Protein 1HYQ (pdb70)

Structure (mmCIF, N/CA/C/O backbone):
data_1HYQ
#
_entry.id   1HYQ
#
_cell.length_a   90.312
_cell.length_b   90.312
_cell.length_c   83.333
_cell.angle_alpha   90.00
_cell.angle_beta   90.00
_cell.angle_gamma   90.00
#
_symmetry.space_group_name_H-M   'P 43 21 2'
#
loop_
_entity.id
_entity.type
_entity.pdbx_description
1 polymer 'CELL DIVISION INHIBITOR (MIND-1)'
2 water water
#
loop_
_atom_site.group_PDB
_atom_site.id
_atom_site.type_symbol
_atom_site.label_atom_id
_atom_site.label_alt_id
_atom_site.label_comp_id
_atom_site.label_asym_id
_atom_site.label_entity_id
_atom_site.label_seq_id
_atom_site.pdbx_PDB_ins_code
_atom_site.Cartn_x
_atom_site.Cartn_y
_atom_site.Cartn_z
_atom_site.occupancy
_atom_site.B_iso_or_equiv
_atom_site.auth_seq_id
_atom_site.auth_comp_id
_atom_site.auth_asym_id
_atom_site.auth_atom_id
_atom_site.pdbx_PDB_model_num
ATOM 1 N N . VAL A 1 2 ? 13.470 -18.167 12.483 1.00 57.26 2 VAL A N 1
ATOM 2 C CA . VAL A 1 2 ? 13.779 -18.098 13.943 1.00 57.46 2 VAL A CA 1
ATOM 3 C C . VAL A 1 2 ? 12.785 -18.944 14.729 1.00 54.64 2 VAL A C 1
ATOM 4 O O . VAL A 1 2 ? 13.093 -19.444 15.805 1.00 59.98 2 VAL A O 1
ATOM 8 N N . ARG A 1 3 ? 11.581 -19.086 14.195 1.00 49.04 3 ARG A N 1
ATOM 9 C CA . ARG A 1 3 ? 10.573 -19.898 14.847 1.00 47.70 3 ARG A CA 1
ATOM 10 C C . ARG A 1 3 ? 10.230 -21.066 13.921 1.00 46.31 3 ARG A C 1
ATOM 11 O O . ARG A 1 3 ? 9.696 -20.869 12.831 1.00 49.94 3 ARG A O 1
ATOM 19 N N . THR A 1 4 ? 10.557 -22.278 14.350 1.00 44.57 4 THR A N 1
ATOM 20 C CA . THR A 1 4 ? 10.300 -23.467 13.548 1.00 44.92 4 THR A CA 1
ATOM 21 C C . THR A 1 4 ? 9.199 -24.319 14.161 1.00 44.36 4 THR A C 1
ATOM 22 O O . THR A 1 4 ? 9.322 -24.800 15.284 1.00 45.74 4 THR A O 1
ATOM 26 N N . ILE A 1 5 ? 8.121 -24.489 13.406 1.00 42.30 5 ILE A N 1
ATOM 27 C CA . ILE A 1 5 ? 6.966 -25.259 13.847 1.00 37.77 5 ILE A CA 1
ATOM 28 C C . ILE A 1 5 ? 6.645 -26.390 12.887 1.00 36.08 5 ILE A C 1
ATOM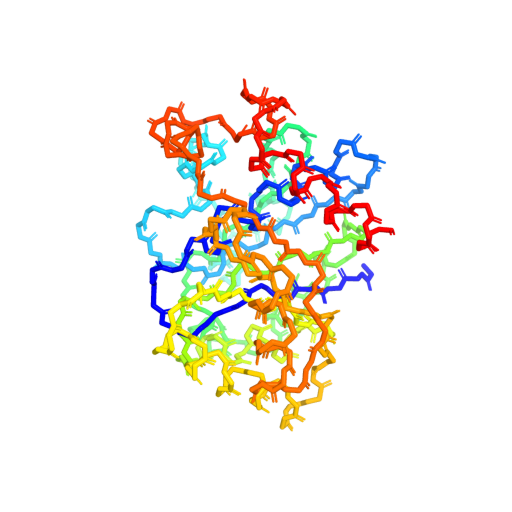 29 O O . ILE A 1 5 ? 6.583 -26.193 11.670 1.00 37.65 5 ILE A O 1
ATOM 34 N N . THR A 1 6 ? 6.433 -27.575 13.437 1.00 31.46 6 THR A N 1
ATOM 35 C CA . THR A 1 6 ? 6.072 -28.718 12.624 1.00 31.26 6 THR A CA 1
ATOM 36 C C . THR A 1 6 ? 4.583 -28.957 12.822 1.00 33.30 6 THR A C 1
ATOM 37 O O . THR A 1 6 ? 4.077 -28.906 13.947 1.00 33.56 6 THR A O 1
ATOM 41 N N . VAL A 1 7 ? 3.876 -29.185 11.724 1.00 33.13 7 VAL A N 1
ATOM 42 C CA . VAL A 1 7 ? 2.456 -29.474 11.800 1.00 34.36 7 VAL A CA 1
ATOM 43 C C . VAL A 1 7 ? 2.392 -30.976 11.559 1.00 34.34 7 VAL A C 1
ATOM 44 O O . VAL A 1 7 ? 2.872 -31.470 10.553 1.00 37.98 7 VAL A O 1
ATOM 48 N N . ALA A 1 8 ? 1.823 -31.709 12.501 1.00 37.34 8 ALA A N 1
ATOM 49 C CA . ALA A 1 8 ? 1.750 -33.153 12.367 1.00 38.14 8 ALA A CA 1
ATOM 50 C C . ALA A 1 8 ? 0.418 -33.669 12.884 1.00 40.29 8 ALA A C 1
ATOM 51 O O . ALA A 1 8 ? -0.324 -32.934 13.530 1.00 41.41 8 ALA A O 1
ATOM 53 N N . SER A 1 9 ? 0.126 -34.934 12.594 1.00 43.01 9 SER A N 1
ATOM 54 C CA . SER A 1 9 ? -1.113 -35.564 13.033 1.00 49.45 9 SER A CA 1
ATOM 55 C C . SER A 1 9 ? -0.896 -37.063 13.166 1.00 51.72 9 SER A C 1
ATOM 56 O O . SER A 1 9 ? 0.160 -37.574 12.801 1.00 49.57 9 SER A O 1
ATOM 59 N N . GLY A 1 10 ? -1.905 -37.758 13.686 1.00 55.35 10 GLY A N 1
ATOM 60 C CA . GLY A 1 10 ? -1.818 -39.198 13.856 1.00 58.14 10 GLY A CA 1
ATOM 61 C C . GLY A 1 10 ? -2.109 -39.971 12.581 1.00 63.18 10 GLY A C 1
ATOM 62 O O . GLY A 1 10 ? -1.186 -40.408 11.901 1.00 66.52 10 GLY A O 1
ATOM 63 N N . LYS A 1 11 ? -3.386 -40.149 12.250 1.00 67.33 11 LYS A N 1
ATOM 64 C CA . LYS A 1 11 ? -3.756 -40.887 11.046 1.00 67.39 11 LYS A CA 1
ATOM 65 C C . LYS A 1 11 ? -3.312 -40.144 9.801 1.00 66.60 11 LYS A C 1
ATOM 66 O O . LYS A 1 11 ? -2.488 -39.235 9.879 1.00 65.70 11 LYS A O 1
ATOM 72 N N . GLY A 1 12 ? -3.879 -40.515 8.657 1.00 66.43 12 GLY A N 1
ATOM 73 C CA . GLY A 1 12 ? -3.489 -39.879 7.415 1.00 66.09 12 GLY A CA 1
ATOM 74 C C . GLY A 1 12 ? -4.462 -38.926 6.746 1.00 66.68 12 GLY A C 1
ATOM 75 O O . GLY A 1 12 ? -4.059 -38.198 5.833 1.00 70.04 12 GLY A O 1
ATOM 76 N N . GLY A 1 13 ? -5.721 -38.898 7.180 1.00 61.05 13 GLY A N 1
ATOM 77 C CA . GLY A 1 13 ? -6.667 -38.003 6.528 1.00 55.19 13 GLY A CA 1
ATOM 78 C C . GLY A 1 13 ? -7.378 -36.967 7.380 1.00 52.27 13 GLY A C 1
ATOM 79 O O . GLY A 1 13 ? -8.599 -36.833 7.300 1.00 49.76 13 GLY A O 1
ATOM 80 N N . THR A 1 14 ? -6.624 -36.217 8.176 1.00 47.39 14 THR A N 1
ATOM 81 C CA . THR A 1 14 ? -7.212 -35.203 9.040 1.00 47.13 14 THR A CA 1
ATOM 82 C C . THR A 1 14 ? -7.395 -33.849 8.355 1.00 44.96 14 THR A C 1
ATOM 83 O O . THR A 1 14 ? -8.213 -33.039 8.786 1.00 43.15 14 THR A O 1
ATOM 87 N N . GLY A 1 15 ? -6.627 -33.608 7.296 1.00 41.84 15 GLY A N 1
ATOM 88 C CA . GLY A 1 15 ? -6.713 -32.345 6.590 1.00 38.33 15 GLY A CA 1
ATOM 89 C C . GLY A 1 15 ? -5.632 -31.367 7.028 1.00 40.16 15 GLY A C 1
ATOM 90 O O . GLY A 1 15 ? -5.706 -30.167 6.737 1.00 39.92 15 GLY A O 1
ATOM 91 N N . LYS A 1 16 ? -4.612 -31.878 7.713 1.00 38.97 16 LYS A N 1
ATOM 92 C CA . LYS A 1 16 ? -3.526 -31.035 8.202 1.00 39.65 16 LYS A CA 1
ATOM 93 C C . LYS A 1 16 ? -2.835 -30.176 7.147 1.00 35.85 16 LYS A C 1
ATOM 94 O O . LYS A 1 16 ? -2.518 -29.018 7.414 1.00 34.83 16 LYS A O 1
ATOM 100 N N . THR A 1 17 ? -2.599 -30.722 5.959 1.00 33.18 17 THR A N 1
ATOM 101 C CA . THR A 1 17 ? -1.927 -29.948 4.920 1.00 37.21 17 THR A CA 1
ATOM 102 C C . THR A 1 17 ? -2.733 -28.701 4.570 1.00 39.88 17 THR A C 1
ATOM 103 O O . THR A 1 17 ? -2.170 -27.653 4.229 1.00 36.37 17 THR A O 1
ATOM 107 N N . THR A 1 18 ? -4.052 -28.814 4.672 1.00 40.79 18 THR A N 1
ATOM 108 C CA . THR A 1 18 ? -4.926 -27.684 4.409 1.00 42.17 18 THR A CA 1
ATOM 109 C C . THR A 1 18 ? -4.634 -26.631 5.476 1.00 38.43 18 THR A C 1
ATOM 110 O O . THR A 1 18 ? -4.503 -25.450 5.177 1.00 38.51 18 THR A O 1
ATOM 114 N N . ILE A 1 19 ? -4.529 -27.063 6.726 1.00 36.92 19 ILE A N 1
ATOM 115 C CA . ILE A 1 19 ? -4.250 -26.125 7.804 1.00 36.52 19 ILE A CA 1
ATOM 116 C C . ILE A 1 19 ? -2.863 -25.502 7.657 1.00 35.35 19 ILE A C 1
ATOM 117 O O . ILE A 1 19 ? -2.698 -24.296 7.836 1.00 37.56 19 ILE A O 1
ATOM 122 N N . THR A 1 20 ? -1.866 -26.308 7.319 1.00 31.64 20 THR A N 1
ATOM 123 C CA . THR A 1 20 ? -0.518 -25.771 7.162 1.00 33.99 20 THR A CA 1
ATOM 124 C C . THR A 1 20 ? -0.454 -24.689 6.077 1.00 33.57 20 THR A C 1
ATOM 125 O O . THR A 1 20 ? 0.072 -23.594 6.299 1.00 33.83 20 THR A O 1
ATOM 129 N N . ALA A 1 21 ? -1.003 -25.002 4.910 1.00 30.36 21 ALA A N 1
ATOM 130 C CA . ALA A 1 21 ? -0.977 -24.081 3.782 1.00 33.04 21 ALA A CA 1
ATOM 131 C C . ALA A 1 21 ? -1.667 -22.757 4.063 1.00 35.45 21 ALA A C 1
ATOM 132 O O . ALA A 1 21 ? -1.101 -21.685 3.823 1.00 34.28 21 ALA A O 1
ATOM 134 N N . ASN A 1 22 ? -2.890 -22.824 4.570 1.00 34.55 22 ASN A N 1
ATOM 135 C CA . ASN A 1 22 ? -3.626 -21.609 4.862 1.00 33.54 22 ASN A CA 1
ATOM 136 C C . ASN A 1 22 ? -3.044 -20.860 6.057 1.00 35.08 22 ASN A C 1
ATOM 137 O O . ASN A 1 22 ? -3.070 -19.627 6.094 1.00 34.58 22 ASN A O 1
ATOM 142 N N . LEU A 1 23 ? -2.507 -21.598 7.028 1.00 34.24 23 LEU A N 1
ATOM 143 C CA . LEU A 1 23 ? -1.899 -20.959 8.192 1.00 35.10 23 LEU A CA 1
ATOM 144 C C . LEU A 1 23 ? -0.759 -20.082 7.675 1.00 34.89 23 LEU A C 1
ATOM 145 O O . LEU A 1 23 ? -0.631 -18.921 8.058 1.00 33.60 23 LEU A O 1
ATOM 150 N N . GLY A 1 24 ? 0.054 -20.649 6.786 1.00 33.41 24 GLY A N 1
ATOM 151 C CA . GLY A 1 24 ? 1.159 -19.909 6.216 1.00 33.68 24 GLY A CA 1
ATOM 152 C C . GLY A 1 24 ? 0.682 -18.700 5.434 1.00 38.84 24 GLY A C 1
ATOM 153 O O . GLY A 1 24 ? 1.271 -17.625 5.531 1.00 40.75 24 GLY A O 1
ATOM 154 N N . VAL A 1 25 ? -0.383 -18.859 4.653 1.00 39.26 25 VAL A N 1
ATOM 155 C CA . VAL A 1 25 ? -0.897 -17.734 3.886 1.00 38.77 25 VAL A CA 1
ATOM 156 C C . VAL A 1 25 ? -1.500 -16.686 4.821 1.00 38.61 25 VAL A C 1
ATOM 157 O O . VAL A 1 25 ? -1.341 -15.488 4.602 1.00 43.58 25 VAL A O 1
ATOM 161 N N . ALA A 1 26 ? -2.187 -17.124 5.865 1.00 35.62 26 ALA A N 1
ATOM 162 C CA . ALA A 1 26 ? -2.761 -16.173 6.804 1.00 38.40 26 ALA A CA 1
ATOM 163 C C . ALA A 1 26 ? -1.612 -15.445 7.522 1.00 42.75 26 ALA A C 1
ATOM 164 O O . ALA A 1 26 ? -1.667 -14.232 7.733 1.00 46.79 26 ALA A O 1
ATOM 166 N N . LEU A 1 27 ? -0.568 -16.186 7.883 1.00 41.49 27 LEU A N 1
ATOM 167 C CA . LEU A 1 27 ? 0.592 -15.602 8.554 1.00 41.77 27 LEU A CA 1
ATOM 168 C C . LEU A 1 27 ? 1.285 -14.569 7.659 1.00 42.95 27 LEU A C 1
ATOM 169 O O . LEU A 1 27 ? 1.672 -13.496 8.116 1.00 44.84 27 LEU A O 1
ATOM 174 N N . ALA A 1 28 ? 1.449 -14.893 6.382 1.00 41.58 28 ALA A N 1
ATOM 175 C CA . ALA A 1 28 ? 2.080 -13.958 5.462 1.00 44.52 28 ALA A CA 1
ATOM 176 C C . ALA A 1 28 ? 1.201 -12.710 5.302 1.00 47.91 28 ALA A C 1
ATOM 177 O O . ALA A 1 28 ? 1.713 -11.596 5.201 1.00 47.76 28 ALA A O 1
ATOM 179 N N . GLN A 1 29 ? -0.119 -12.901 5.278 1.00 47.58 29 GLN A N 1
ATOM 180 C CA . GLN A 1 29 ? -1.054 -11.785 5.148 1.00 51.08 29 GLN A CA 1
ATOM 181 C C . GLN A 1 29 ? -0.929 -10.830 6.339 1.00 53.15 29 GLN A C 1
ATOM 182 O O . GLN A 1 29 ? -1.266 -9.652 6.236 1.00 53.68 29 GLN A O 1
ATOM 188 N N . LEU A 1 30 ? -0.466 -11.350 7.472 1.00 52.38 30 LEU A N 1
ATOM 189 C CA . LEU A 1 30 ? -0.296 -10.541 8.670 1.00 52.55 30 LEU A CA 1
ATOM 190 C C . LEU A 1 30 ? 1.066 -9.868 8.645 1.00 53.99 30 LEU A C 1
ATOM 191 O O . LEU A 1 30 ? 1.477 -9.250 9.625 1.00 57.84 30 LEU A O 1
ATOM 196 N N . GLY A 1 31 ? 1.778 -10.008 7.534 1.00 52.72 31 GLY A N 1
ATOM 197 C CA . GLY A 1 31 ? 3.079 -9.374 7.415 1.00 52.28 31 GLY A CA 1
ATOM 198 C C . GLY A 1 31 ? 4.279 -10.205 7.821 1.00 54.56 31 GLY A C 1
ATOM 199 O O . GLY A 1 31 ? 5.419 -9.745 7.729 1.00 56.23 31 GLY A O 1
ATOM 200 N N . HIS A 1 32 ? 4.043 -11.430 8.272 1.00 52.64 32 HIS A N 1
ATOM 201 C CA . HIS A 1 32 ? 5.147 -12.285 8.671 1.00 46.59 32 HIS A CA 1
ATOM 202 C C . HIS A 1 32 ? 5.824 -12.934 7.479 1.00 46.32 32 HIS A C 1
ATOM 203 O O . HIS A 1 32 ? 5.163 -13.338 6.519 1.00 42.95 32 HIS A O 1
ATOM 210 N N . ASP A 1 33 ? 7.151 -13.009 7.542 1.00 45.73 33 ASP A N 1
ATOM 211 C CA . ASP A 1 33 ? 7.931 -13.658 6.503 1.00 43.96 33 ASP A CA 1
ATOM 212 C C . ASP A 1 33 ? 7.745 -15.138 6.845 1.00 43.30 33 ASP A C 1
ATOM 213 O O . ASP A 1 33 ? 8.236 -15.612 7.872 1.00 44.77 33 ASP A O 1
ATOM 218 N N . VAL A 1 34 ? 7.031 -15.860 5.992 1.00 38.07 34 VAL A N 1
ATOM 219 C CA . VAL A 1 34 ? 6.738 -17.259 6.254 1.00 37.63 34 VAL A CA 1
ATOM 220 C C . VAL A 1 34 ? 7.228 -18.234 5.195 1.00 38.23 34 VAL A C 1
ATOM 221 O O . VAL A 1 34 ? 7.162 -17.956 3.998 1.00 34.13 34 VAL A O 1
ATOM 225 N N . THR A 1 35 ? 7.703 -19.390 5.648 1.00 37.56 35 THR A N 1
ATOM 226 C CA . THR A 1 35 ? 8.179 -20.423 4.739 1.00 40.65 35 THR A CA 1
ATOM 227 C C . THR A 1 35 ? 7.681 -21.805 5.149 1.00 41.35 35 THR A C 1
ATOM 228 O O . THR A 1 35 ? 7.743 -22.186 6.320 1.00 38.91 35 THR A O 1
ATOM 232 N N . ILE A 1 36 ? 7.186 -22.555 4.173 1.00 40.19 36 ILE A N 1
ATOM 233 C CA . ILE A 1 36 ? 6.704 -23.896 4.445 1.00 38.99 36 ILE A CA 1
ATOM 234 C C . ILE A 1 36 ? 7.553 -24.886 3.702 1.00 38.56 36 ILE A C 1
ATOM 235 O O . ILE A 1 36 ? 7.757 -24.744 2.502 1.00 41.49 36 ILE A O 1
ATOM 240 N N . VAL A 1 37 ? 8.060 -25.887 4.404 1.00 39.30 37 VAL A N 1
ATOM 241 C CA . VAL A 1 37 ? 8.844 -26.907 3.729 1.00 44.04 37 VAL A CA 1
ATOM 242 C C . VAL A 1 37 ? 7.947 -28.139 3.647 1.00 45.04 37 VAL A C 1
ATOM 243 O O . VAL A 1 37 ? 7.592 -28.725 4.669 1.00 45.28 37 VAL A O 1
ATOM 247 N N . ASP A 1 38 ? 7.547 -28.495 2.425 1.00 48.79 38 ASP A N 1
ATOM 248 C CA . ASP A 1 38 ? 6.669 -29.645 2.207 1.00 52.88 38 ASP A CA 1
ATOM 249 C C . ASP A 1 38 ? 7.419 -30.960 2.314 1.00 51.43 38 ASP A C 1
ATOM 250 O O . ASP A 1 38 ? 8.008 -31.433 1.338 1.00 47.55 38 ASP A O 1
ATOM 255 N N . ALA A 1 39 ? 7.378 -31.539 3.512 1.00 50.44 39 ALA A N 1
ATOM 256 C CA . ALA A 1 39 ? 8.047 -32.798 3.799 1.00 54.16 39 ALA A CA 1
ATOM 257 C C . ALA A 1 39 ? 7.142 -34.004 3.557 1.00 56.53 39 ALA A C 1
ATOM 258 O O . ALA A 1 39 ? 7.560 -35.143 3.741 1.00 56.67 39 ALA A O 1
ATOM 260 N N . ASP A 1 40 ? 5.901 -33.759 3.153 1.00 60.35 40 ASP A N 1
ATOM 261 C CA . ASP A 1 40 ? 4.978 -34.853 2.906 1.00 61.31 40 ASP A CA 1
ATOM 262 C C . ASP A 1 40 ? 4.985 -35.246 1.430 1.00 63.04 40 ASP A C 1
ATOM 263 O O . ASP A 1 40 ? 4.297 -34.639 0.611 1.00 60.87 40 ASP A O 1
ATOM 268 N N . ILE A 1 41 ? 5.779 -36.259 1.096 1.00 67.92 41 ILE A N 1
ATOM 269 C CA . ILE A 1 41 ? 5.862 -36.739 -0.278 1.00 72.68 41 ILE A CA 1
ATOM 270 C C . ILE A 1 41 ? 4.647 -37.623 -0.525 1.00 76.58 41 ILE A C 1
ATOM 271 O O . ILE A 1 41 ? 4.723 -38.853 -0.478 1.00 77.77 41 ILE A O 1
ATOM 276 N N . THR A 1 42 ? 3.520 -36.967 -0.771 1.00 79.97 42 THR A N 1
ATOM 277 C CA . THR A 1 42 ? 2.251 -37.637 -1.011 1.00 81.71 42 THR A CA 1
ATOM 278 C C . THR A 1 42 ? 1.481 -36.844 -2.061 1.00 81.85 42 THR A C 1
ATOM 279 O O . THR A 1 42 ? 1.894 -35.752 -2.461 1.00 79.37 42 THR A O 1
ATOM 283 N N . MET A 1 43 ? 0.364 -37.401 -2.511 1.00 83.93 43 MET A N 1
ATOM 284 C CA . MET A 1 43 ? -0.474 -36.713 -3.482 1.00 85.08 43 MET A CA 1
ATOM 285 C C . MET A 1 43 ? -1.458 -35.862 -2.682 1.00 82.66 43 MET A C 1
ATOM 286 O O . MET A 1 43 ? -1.793 -36.200 -1.542 1.00 85.37 43 MET A O 1
ATOM 291 N N . ALA A 1 44 ? -1.902 -34.752 -3.263 1.00 76.73 44 ALA A N 1
ATOM 292 C CA . ALA A 1 44 ? -2.819 -33.849 -2.576 1.00 70.35 44 ALA A CA 1
ATOM 293 C C . ALA A 1 44 ? -2.065 -33.109 -1.473 1.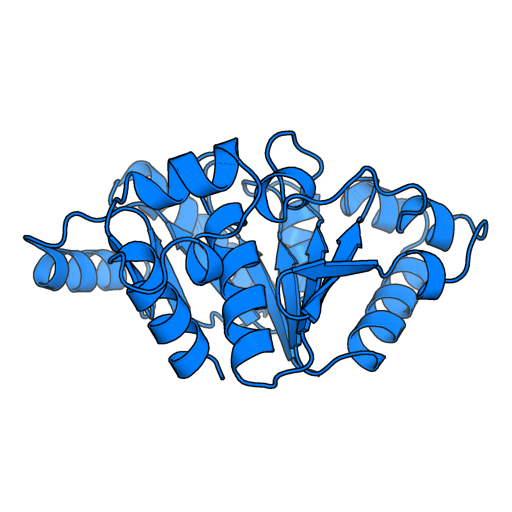00 65.82 44 ALA A C 1
ATOM 294 O O . ALA A 1 44 ? -2.511 -33.067 -0.325 1.00 65.88 44 ALA A O 1
ATOM 296 N N . ASN A 1 45 ? -0.918 -32.534 -1.821 1.00 60.54 45 ASN A N 1
ATOM 297 C CA . ASN A 1 45 ? -0.125 -31.801 -0.845 1.00 60.22 45 ASN A CA 1
ATOM 298 C C . ASN A 1 45 ? -0.149 -30.295 -1.098 1.00 54.58 45 ASN A C 1
ATOM 299 O O . ASN A 1 45 ? -1.061 -29.774 -1.744 1.00 46.81 45 ASN A O 1
ATOM 304 N N . LEU A 1 46 ? 0.860 -29.607 -0.575 1.00 53.86 46 LEU A N 1
ATOM 305 C CA . LEU A 1 46 ? 0.964 -28.162 -0.715 1.00 54.91 46 LEU A CA 1
ATOM 306 C C . LEU A 1 46 ? 0.844 -27.647 -2.133 1.00 54.16 46 LEU A C 1
ATOM 307 O O . LEU A 1 46 ? 0.165 -26.653 -2.375 1.00 55.03 46 LEU A O 1
ATOM 312 N N . GLU A 1 47 ? 1.524 -28.304 -3.064 1.00 51.47 47 GLU A N 1
ATOM 313 C CA . GLU A 1 47 ? 1.487 -27.873 -4.449 1.00 51.85 47 GLU A CA 1
ATOM 314 C C . GLU A 1 47 ? 0.068 -27.730 -4.960 1.00 48.15 47 GLU A C 1
ATOM 315 O O . GLU A 1 47 ? -0.269 -26.742 -5.613 1.00 47.38 47 GLU A O 1
ATOM 321 N N . LEU A 1 48 ? -0.768 -28.711 -4.649 1.00 45.35 48 LEU A N 1
ATOM 322 C CA . LEU A 1 48 ? -2.155 -28.688 -5.086 1.00 46.46 48 LEU A CA 1
ATOM 323 C C . LEU A 1 48 ? -2.964 -27.565 -4.443 1.00 47.09 48 LEU A C 1
ATOM 324 O O . LEU A 1 48 ? -3.619 -26.791 -5.136 1.00 50.83 48 LEU A O 1
ATOM 329 N N . ILE A 1 49 ? -2.919 -27.496 -3.116 1.00 43.14 49 ILE A N 1
ATOM 330 C CA . ILE A 1 49 ? -3.656 -26.502 -2.345 1.00 44.01 49 ILE A CA 1
ATOM 331 C C . ILE A 1 49 ? -3.177 -25.067 -2.548 1.00 44.46 49 ILE A C 1
ATOM 332 O O . ILE A 1 49 ? -3.957 -24.123 -2.456 1.00 45.00 49 ILE A O 1
ATOM 337 N N . LEU A 1 50 ? -1.891 -24.902 -2.812 1.00 43.95 50 LEU A N 1
ATOM 338 C CA . LEU A 1 50 ? -1.337 -23.580 -3.020 1.00 44.21 50 LEU A CA 1
ATOM 339 C C . LEU A 1 50 ? -1.490 -23.213 -4.484 1.00 48.24 50 LEU A C 1
ATOM 340 O O . LEU A 1 50 ? -1.105 -22.124 -4.909 1.00 52.51 50 LEU A O 1
ATOM 345 N N . GLY A 1 51 ? -2.068 -24.134 -5.249 1.00 48.48 51 GLY A N 1
ATOM 346 C CA . GLY A 1 51 ? -2.280 -23.911 -6.667 1.00 49.15 51 GLY A CA 1
ATOM 347 C C . GLY A 1 51 ? -0.995 -23.604 -7.407 1.00 55.10 51 GLY A C 1
ATOM 348 O O . GLY A 1 51 ? -0.990 -22.826 -8.360 1.00 59.27 51 GLY A O 1
ATOM 349 N N . MET A 1 52 ? 0.101 -24.216 -6.977 1.00 56.68 52 MET A N 1
ATOM 350 C CA . MET A 1 52 ? 1.381 -23.974 -7.621 1.00 59.61 52 MET A CA 1
ATOM 351 C C . MET A 1 52 ? 1.721 -24.981 -8.712 1.00 62.01 52 MET A C 1
ATOM 352 O O . MET A 1 52 ? 1.307 -26.143 -8.677 1.00 57.69 52 MET A O 1
ATOM 357 N N . GLU A 1 53 ? 2.483 -24.509 -9.688 1.00 66.97 53 GLU A N 1
ATOM 358 C CA . GLU A 1 53 ? 2.901 -25.332 -10.808 1.00 72.27 53 GLU A CA 1
ATOM 359 C C . GLU A 1 53 ? 4.093 -26.176 -10.379 1.00 71.73 53 GLU A C 1
ATOM 360 O O . GLU A 1 53 ? 4.825 -25.796 -9.466 1.00 72.86 53 GLU A O 1
ATOM 366 N N . GLY A 1 54 ? 4.274 -27.322 -11.030 1.00 70.63 54 GLY A N 1
ATOM 367 C CA . GLY A 1 54 ? 5.375 -28.215 -10.704 1.00 68.14 54 GLY A CA 1
ATOM 368 C C . GLY A 1 54 ? 6.651 -27.531 -10.243 1.00 67.33 54 GLY A C 1
ATOM 369 O O . GLY A 1 54 ? 7.076 -26.522 -10.805 1.00 66.67 54 GLY A O 1
ATOM 370 N N . LEU A 1 55 ? 7.267 -28.087 -9.207 1.00 66.98 55 LEU A N 1
ATOM 371 C CA . LEU A 1 55 ? 8.498 -27.532 -8.662 1.00 65.90 55 LEU A CA 1
ATOM 372 C C . LEU A 1 55 ? 9.695 -28.401 -9.074 1.00 65.96 55 LEU A C 1
ATOM 373 O O . LEU A 1 55 ? 9.867 -29.524 -8.590 1.00 64.50 55 LEU A O 1
ATOM 378 N N . PRO A 1 56 ? 10.530 -27.885 -9.988 1.00 66.60 56 PRO A N 1
ATOM 379 C CA . PRO A 1 56 ? 11.732 -28.531 -10.536 1.00 66.92 56 PRO A CA 1
ATOM 380 C C . PRO A 1 56 ? 12.815 -28.896 -9.520 1.00 65.93 56 PRO A C 1
ATOM 381 O O . PRO A 1 56 ? 13.193 -30.062 -9.394 1.00 68.22 56 PRO A O 1
ATOM 385 N N . VAL A 1 57 ? 13.316 -27.893 -8.805 1.00 62.34 57 VAL A N 1
ATOM 386 C CA . VAL A 1 57 ? 14.371 -28.110 -7.822 1.00 56.78 57 VAL A CA 1
ATOM 387 C C . VAL A 1 57 ? 13.853 -28.325 -6.405 1.00 53.87 57 VAL A C 1
ATOM 388 O O . VAL A 1 57 ? 13.123 -27.501 -5.859 1.00 53.74 57 VAL A O 1
ATOM 392 N N . THR A 1 58 ? 14.242 -29.446 -5.815 1.00 51.58 58 THR A N 1
ATOM 393 C CA . THR A 1 58 ? 13.840 -29.772 -4.460 1.00 51.76 58 THR A CA 1
ATOM 394 C C . THR A 1 58 ? 15.094 -29.863 -3.591 1.00 50.94 58 THR A C 1
ATOM 395 O O . THR A 1 58 ? 16.208 -29.661 -4.072 1.00 47.46 58 THR A O 1
ATOM 399 N N . LEU A 1 59 ? 14.911 -30.155 -2.310 1.00 49.34 59 LEU A N 1
ATOM 400 C CA . LEU A 1 59 ? 16.041 -30.276 -1.407 1.00 49.91 59 LEU A CA 1
ATOM 401 C C . LEU A 1 59 ? 16.947 -31.419 -1.834 1.00 51.76 59 LEU A C 1
ATOM 402 O O . LEU A 1 59 ? 18.158 -31.374 -1.621 1.00 49.95 59 LEU A O 1
ATOM 407 N N . GLN A 1 60 ? 16.352 -32.445 -2.431 1.00 54.04 60 GLN A N 1
ATOM 408 C CA . GLN A 1 60 ? 17.113 -33.594 -2.899 1.00 56.04 60 GLN A CA 1
ATOM 409 C C . GLN A 1 60 ? 18.199 -33.103 -3.852 1.00 55.18 60 GLN A C 1
ATOM 410 O O . GLN A 1 60 ? 19.319 -33.610 -3.855 1.00 55.72 60 GLN A O 1
ATOM 416 N N . ASN A 1 61 ? 17.854 -32.109 -4.661 1.00 51.61 61 ASN A N 1
ATOM 417 C CA . ASN A 1 61 ? 18.797 -31.536 -5.611 1.00 55.08 61 ASN A CA 1
ATOM 418 C C . ASN A 1 61 ? 19.864 -30.752 -4.848 1.00 55.83 61 ASN A C 1
ATOM 419 O O . ASN A 1 61 ? 21.059 -30.876 -5.130 1.00 54.70 61 ASN A O 1
ATOM 424 N N . VAL A 1 62 ? 19.423 -29.952 -3.878 1.00 53.87 62 VAL A N 1
ATOM 425 C CA . VAL A 1 62 ? 20.324 -29.146 -3.065 1.00 54.94 62 VAL A CA 1
ATOM 426 C C . VAL A 1 62 ? 21.268 -29.996 -2.212 1.00 57.75 62 VAL A C 1
ATOM 427 O O . VAL A 1 62 ? 22.420 -29.629 -2.004 1.00 59.30 62 VAL A O 1
ATOM 431 N N . LEU A 1 63 ? 20.779 -31.131 -1.724 1.00 58.05 63 LEU A N 1
ATOM 432 C CA . LEU A 1 63 ? 21.589 -32.013 -0.899 1.00 59.58 63 LEU A CA 1
ATOM 433 C C . LEU A 1 63 ? 22.607 -32.749 -1.757 1.00 63.64 63 LEU A C 1
ATOM 434 O O . LEU A 1 63 ? 23.702 -33.079 -1.298 1.00 66.65 63 LEU A O 1
ATOM 439 N N . ALA A 1 64 ? 22.235 -33.011 -3.004 1.00 63.80 64 ALA A N 1
ATOM 440 C CA . ALA A 1 64 ? 23.113 -33.706 -3.935 1.00 64.86 64 ALA A CA 1
ATOM 441 C C . ALA A 1 64 ? 24.154 -32.745 -4.505 1.00 67.78 64 ALA A C 1
ATOM 442 O O . ALA A 1 64 ? 25.068 -33.159 -5.214 1.00 68.48 64 ALA A O 1
ATOM 444 N N . GLY A 1 65 ? 24.008 -31.460 -4.193 1.00 68.98 65 GLY A N 1
ATOM 445 C CA . GLY A 1 65 ? 24.950 -30.467 -4.681 1.00 68.57 65 GLY A CA 1
ATOM 446 C C . GLY A 1 65 ? 24.677 -30.002 -6.100 1.00 68.80 65 GLY A C 1
ATOM 447 O O . GLY A 1 65 ? 25.524 -29.361 -6.725 1.00 69.91 65 GLY A O 1
ATOM 448 N N . GLU A 1 66 ? 23.488 -30.315 -6.606 1.00 69.02 66 GLU A N 1
ATOM 449 C CA . GLU A 1 66 ? 23.097 -29.934 -7.960 1.00 67.18 66 GLU A CA 1
ATOM 450 C C . GLU A 1 66 ? 22.470 -28.540 -8.015 1.00 66.76 66 GLU A C 1
ATOM 451 O O . GLU A 1 66 ? 22.180 -28.031 -9.098 1.00 65.44 66 GLU A O 1
ATOM 457 N N . ALA A 1 67 ? 22.264 -27.919 -6.856 1.00 66.38 67 ALA A N 1
ATOM 458 C CA . ALA A 1 67 ? 21.660 -26.593 -6.828 1.00 66.65 67 ALA A CA 1
ATOM 459 C C . ALA A 1 67 ? 21.803 -25.857 -5.500 1.00 67.74 67 ALA A C 1
ATOM 460 O O . ALA A 1 67 ? 22.073 -26.460 -4.462 1.00 67.89 67 ALA A O 1
ATOM 462 N N . ARG A 1 68 ? 21.620 -24.541 -5.557 1.00 68.35 68 ARG A N 1
ATOM 463 C CA . ARG A 1 68 ? 21.690 -23.687 -4.379 1.00 70.06 68 ARG A CA 1
ATOM 464 C C . ARG A 1 68 ? 20.307 -23.679 -3.732 1.00 69.95 68 ARG A C 1
ATOM 465 O O . ARG A 1 68 ? 19.288 -23.677 -4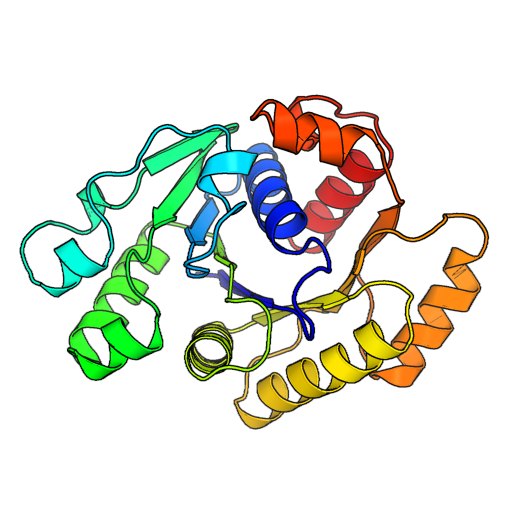.426 1.00 69.37 68 ARG A O 1
ATOM 473 N N . ILE A 1 69 ? 20.272 -23.667 -2.406 1.00 67.48 69 ILE A N 1
ATOM 474 C CA . ILE A 1 69 ? 19.007 -23.673 -1.696 1.00 65.41 69 ILE A CA 1
ATOM 475 C C . ILE A 1 69 ? 18.065 -22.578 -2.199 1.00 64.44 69 ILE A C 1
ATOM 476 O O . ILE A 1 69 ? 16.846 -22.769 -2.251 1.00 60.81 69 ILE A O 1
ATOM 481 N N . ASP A 1 70 ? 18.635 -21.440 -2.583 1.00 65.57 70 ASP A N 1
ATOM 482 C CA . ASP A 1 70 ? 17.850 -20.312 -3.088 1.00 67.71 70 ASP A CA 1
ATOM 483 C C . ASP A 1 70 ? 16.951 -20.759 -4.250 1.00 65.30 70 ASP A C 1
ATOM 484 O O . ASP A 1 70 ? 15.851 -20.233 -4.446 1.00 60.53 70 ASP A O 1
ATOM 489 N N . GLU A 1 71 ? 17.431 -21.738 -5.011 1.00 64.97 71 GLU A N 1
ATOM 490 C CA . GLU A 1 71 ? 16.695 -22.266 -6.155 1.00 66.32 71 GLU A CA 1
ATOM 491 C C . GLU A 1 71 ? 15.566 -23.227 -5.763 1.00 63.95 71 GLU A C 1
ATOM 492 O O . GLU A 1 71 ? 14.747 -23.605 -6.605 1.00 62.47 71 GLU A O 1
ATOM 498 N N . ALA A 1 72 ? 15.529 -23.635 -4.498 1.00 59.44 72 ALA A N 1
ATOM 499 C CA . ALA A 1 72 ? 14.491 -24.551 -4.041 1.00 54.43 72 ALA A CA 1
ATOM 500 C C . ALA A 1 72 ? 13.462 -23.813 -3.188 1.00 53.17 72 ALA A C 1
ATOM 501 O O . ALA A 1 72 ? 12.626 -24.433 -2.535 1.00 55.00 72 ALA A O 1
ATOM 503 N N . ILE A 1 73 ? 13.537 -22.485 -3.192 1.00 50.77 73 ILE A N 1
ATOM 504 C CA . ILE A 1 73 ? 12.602 -21.659 -2.443 1.00 52.64 73 ILE A CA 1
ATOM 505 C C . ILE A 1 73 ? 11.740 -20.897 -3.440 1.00 55.19 73 ILE A C 1
ATOM 506 O O . ILE A 1 73 ? 12.227 -20.025 -4.163 1.00 55.42 73 ILE A O 1
ATOM 511 N N . TYR A 1 74 ? 10.455 -21.237 -3.465 1.00 55.05 74 TYR A N 1
ATOM 512 C CA . TYR A 1 74 ? 9.494 -20.636 -4.379 1.00 49.57 74 TYR A CA 1
ATOM 513 C C . TYR A 1 74 ? 8.509 -19.738 -3.655 1.00 49.90 74 TYR A C 1
ATOM 514 O O . TYR A 1 74 ? 8.256 -19.916 -2.466 1.00 56.57 74 TYR A O 1
ATOM 523 N N . VAL A 1 75 ? 7.950 -18.771 -4.371 1.00 45.78 75 VAL A N 1
ATOM 524 C CA . VAL A 1 75 ? 6.979 -17.860 -3.778 1.00 45.92 75 VAL A CA 1
ATOM 525 C C . VAL A 1 75 ? 5.571 -18.312 -4.146 1.00 45.75 75 VAL A C 1
ATOM 526 O O . VAL A 1 75 ? 5.269 -18.547 -5.310 1.00 47.27 75 VAL A O 1
ATOM 530 N N . GLY A 1 76 ? 4.711 -18.442 -3.145 1.00 44.04 76 GLY A N 1
ATOM 531 C CA . GLY A 1 76 ? 3.360 -18.886 -3.408 1.00 43.44 76 GLY A CA 1
ATOM 532 C C . GLY A 1 76 ? 2.318 -17.823 -3.151 1.00 44.43 76 GLY A C 1
ATOM 533 O O . GLY A 1 76 ? 2.648 -16.651 -2.973 1.00 46.67 76 GLY A O 1
ATOM 534 N N . PRO A 1 77 ? 1.038 -18.214 -3.107 1.00 43.73 77 PRO A N 1
ATOM 535 C CA . PRO A 1 77 ? -0.082 -17.298 -2.869 1.00 45.13 77 PRO A CA 1
ATOM 536 C C . PRO A 1 77 ? 0.117 -16.467 -1.601 1.00 47.84 77 PRO A C 1
ATOM 537 O O . PRO A 1 77 ? 0.720 -16.927 -0.630 1.00 52.30 77 PRO A O 1
ATOM 541 N N . GLY A 1 78 ? -0.384 -15.239 -1.619 1.00 48.22 78 GLY A N 1
ATOM 542 C CA . GLY A 1 78 ? -0.267 -14.372 -0.461 1.00 50.62 78 GLY A CA 1
ATOM 543 C C . GLY A 1 78 ? 1.138 -14.030 0.004 1.00 51.92 78 GLY A C 1
ATOM 544 O O . GLY A 1 78 ? 1.299 -13.361 1.023 1.00 54.68 78 GLY A O 1
ATOM 545 N N . GLY A 1 79 ? 2.154 -14.481 -0.723 1.00 51.25 79 GLY A N 1
ATOM 546 C CA . GLY A 1 79 ? 3.517 -14.179 -0.329 1.00 52.16 79 GLY A CA 1
ATOM 547 C C . GLY A 1 79 ? 4.209 -15.288 0.439 1.00 56.62 79 GLY A C 1
ATOM 548 O O . GLY A 1 79 ? 5.368 -15.144 0.830 1.00 56.59 79 GLY A O 1
ATOM 549 N N . VAL A 1 80 ? 3.512 -16.399 0.658 1.00 56.93 80 VAL A N 1
ATOM 550 C CA . VAL A 1 80 ? 4.101 -17.519 1.385 1.00 55.44 80 VAL A CA 1
ATOM 551 C C . VAL A 1 80 ? 5.182 -18.171 0.537 1.00 50.44 80 VAL A C 1
ATOM 552 O O . VAL A 1 80 ? 5.055 -18.251 -0.681 1.00 53.63 80 VAL A O 1
ATOM 556 N N . LYS A 1 81 ? 6.245 -18.631 1.182 1.00 42.38 81 LYS A N 1
ATOM 557 C CA . LYS A 1 81 ? 7.320 -19.298 0.468 1.00 42.20 81 LYS A CA 1
ATOM 558 C C . LYS A 1 81 ? 7.203 -20.803 0.663 1.00 44.55 81 LYS A C 1
ATOM 559 O O . LYS A 1 81 ? 6.713 -21.268 1.693 1.00 48.07 81 LYS A O 1
ATOM 565 N N . VAL A 1 82 ? 7.646 -21.565 -0.331 1.00 42.47 82 VAL A N 1
ATOM 566 C CA . VAL A 1 82 ? 7.558 -23.011 -0.265 1.00 43.65 82 VAL A CA 1
ATOM 567 C C . VAL A 1 82 ? 8.856 -23.689 -0.668 1.00 47.38 82 VAL A C 1
ATOM 568 O O . VAL A 1 82 ? 9.522 -23.285 -1.623 1.00 47.45 82 VAL A O 1
ATOM 572 N N . VAL A 1 83 ? 9.208 -24.726 0.080 1.00 47.82 83 VAL A N 1
ATOM 573 C CA . VAL A 1 83 ? 10.414 -25.486 -0.181 1.00 47.66 83 VAL A CA 1
ATOM 574 C C . VAL A 1 83 ? 10.080 -26.965 -0.210 1.00 47.01 83 VAL A C 1
ATOM 575 O O . VAL A 1 83 ? 9.788 -27.568 0.818 1.00 47.47 83 VAL A O 1
ATOM 579 N N . PRO A 1 84 ? 10.109 -27.565 -1.401 1.00 47.19 84 PRO A N 1
ATOM 580 C CA . PRO A 1 84 ? 9.806 -28.991 -1.550 1.00 46.97 84 PRO A CA 1
ATOM 581 C C . PRO A 1 84 ? 10.964 -29.881 -1.118 1.00 49.23 84 PRO A C 1
ATOM 582 O O . PRO A 1 84 ? 12.108 -29.661 -1.518 1.00 51.65 84 PRO A O 1
ATOM 586 N N . ALA A 1 85 ? 10.664 -30.881 -0.290 1.00 48.74 85 ALA A N 1
ATOM 587 C CA . ALA A 1 85 ? 11.687 -31.806 0.182 1.00 49.28 85 ALA A CA 1
ATOM 588 C C . ALA A 1 85 ? 12.117 -32.726 -0.955 1.00 51.48 85 ALA A C 1
ATOM 589 O O . ALA A 1 85 ? 13.278 -33.126 -1.035 1.00 54.75 85 ALA A O 1
ATOM 591 N N . GLY A 1 86 ? 11.173 -33.057 -1.831 1.00 51.68 86 GLY A N 1
ATOM 592 C CA . GLY A 1 86 ? 11.472 -33.923 -2.958 1.00 52.62 86 GLY A CA 1
ATOM 593 C C . GLY A 1 86 ? 11.498 -35.389 -2.575 1.00 55.28 86 GLY A C 1
ATOM 594 O O . GLY A 1 86 ? 10.807 -36.210 -3.172 1.00 55.09 86 GLY A O 1
ATOM 595 N N . VAL A 1 87 ? 12.305 -35.711 -1.569 1.00 58.36 87 VAL A N 1
ATOM 596 C CA . VAL A 1 87 ? 12.445 -37.076 -1.067 1.00 55.85 87 VAL A CA 1
ATOM 597 C C . VAL A 1 87 ? 12.069 -37.046 0.409 1.00 52.01 87 VAL A C 1
ATOM 598 O O . VAL A 1 87 ? 12.141 -35.995 1.041 1.00 50.39 87 VAL A O 1
ATOM 602 N N . SER A 1 88 ? 11.663 -38.187 0.956 1.00 48.01 88 SER A N 1
ATOM 603 C CA . SER A 1 88 ? 11.287 -38.237 2.362 1.00 47.20 88 SER A CA 1
ATOM 604 C C . SER A 1 88 ? 12.442 -37.737 3.224 1.00 48.93 88 SER A C 1
ATOM 605 O O . SER A 1 88 ? 13.614 -37.873 2.858 1.00 47.23 88 SER A O 1
ATOM 608 N N . LEU A 1 89 ? 12.106 -37.158 4.371 1.00 48.04 89 LEU A N 1
ATOM 609 C CA . LEU A 1 89 ? 13.114 -36.650 5.289 1.00 44.03 89 LEU A CA 1
ATOM 610 C C . LEU A 1 89 ? 14.098 -37.742 5.687 1.00 43.13 89 LEU A C 1
ATOM 611 O O . LEU A 1 89 ? 15.304 -37.499 5.761 1.00 43.15 89 LEU A O 1
ATOM 616 N N . GLU A 1 90 ? 13.581 -38.942 5.941 1.00 41.94 90 GLU A N 1
ATOM 617 C CA . GLU A 1 90 ? 14.422 -40.071 6.327 1.00 44.82 90 GLU A CA 1
ATOM 618 C C . GLU A 1 90 ? 15.531 -40.231 5.299 1.00 46.71 90 GLU A C 1
ATOM 619 O O . GLU A 1 90 ? 16.701 -40.383 5.646 1.00 46.70 90 GLU A O 1
ATOM 625 N N . GLY A 1 91 ? 15.141 -40.188 4.029 1.00 46.67 91 GLY A N 1
ATOM 626 C CA . GLY A 1 91 ? 16.095 -40.336 2.952 1.00 46.48 91 GLY A CA 1
ATOM 627 C C . GLY A 1 91 ? 17.149 -39.256 2.953 1.00 47.25 91 GLY A C 1
ATOM 628 O O . GLY A 1 91 ? 18.341 -39.555 2.896 1.00 48.21 91 GLY A O 1
ATOM 629 N N . LEU A 1 92 ? 16.714 -38.000 3.010 1.00 47.59 92 LEU A N 1
ATOM 630 C CA . LEU A 1 92 ? 17.640 -36.877 3.018 1.00 46.34 92 LEU A CA 1
ATOM 631 C C . LEU A 1 92 ? 18.597 -37.027 4.192 1.00 50.13 92 LEU A C 1
ATOM 632 O O . LEU A 1 92 ? 19.808 -36.830 4.052 1.00 51.01 92 LEU A O 1
ATOM 637 N N . ARG A 1 93 ? 18.045 -37.406 5.341 1.00 48.70 93 ARG A N 1
ATOM 638 C CA . ARG A 1 93 ? 18.825 -37.576 6.558 1.00 51.55 93 ARG A CA 1
ATOM 639 C C . ARG A 1 93 ? 19.882 -38.682 6.467 1.00 54.63 93 ARG A C 1
ATOM 640 O O . ARG A 1 93 ? 20.999 -38.511 6.958 1.00 57.76 93 ARG A O 1
ATOM 648 N N . LYS A 1 94 ? 19.545 -39.815 5.855 1.00 53.00 94 LYS A N 1
ATOM 649 C CA . LYS A 1 94 ? 20.521 -40.897 5.726 1.00 54.71 94 LYS A CA 1
ATOM 650 C C . LYS A 1 94 ? 21.576 -40.520 4.681 1.00 55.65 94 LYS A C 1
ATOM 651 O O . LYS A 1 94 ? 22.753 -40.851 4.821 1.00 58.26 94 LYS A O 1
ATOM 657 N N . ALA A 1 95 ? 21.155 -39.820 3.635 1.00 52.99 95 ALA A N 1
ATOM 658 C CA . ALA A 1 95 ? 22.076 -39.414 2.584 1.00 53.93 95 ALA A CA 1
ATOM 659 C C . ALA A 1 95 ? 23.217 -38.551 3.127 1.00 56.32 95 ALA A C 1
ATOM 660 O O . ALA A 1 95 ? 24.358 -38.681 2.688 1.00 57.43 95 ALA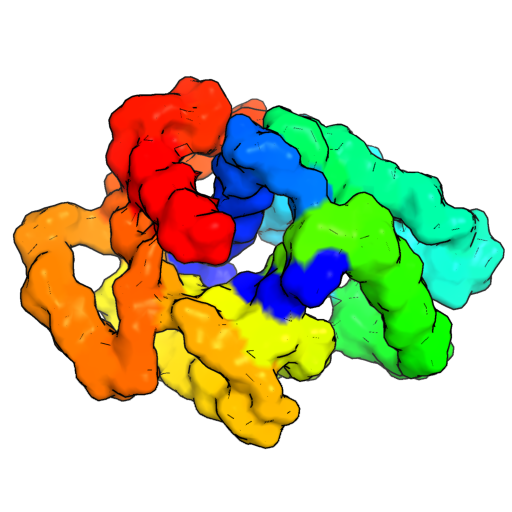 A O 1
ATOM 662 N N . ASN A 1 96 ? 22.912 -37.671 4.078 1.00 56.71 96 ASN A N 1
ATOM 663 C CA . ASN A 1 96 ? 23.932 -36.799 4.655 1.00 55.94 96 ASN A CA 1
ATOM 664 C C . ASN A 1 96 ? 23.348 -35.937 5.773 1.00 52.55 96 ASN A C 1
ATOM 665 O O . ASN A 1 96 ? 22.874 -34.825 5.533 1.00 49.23 96 ASN A O 1
ATOM 670 N N . PRO A 1 97 ? 23.407 -36.433 7.017 1.00 51.90 97 PRO A N 1
ATOM 671 C CA . PRO A 1 97 ? 22.888 -35.745 8.205 1.00 51.18 97 PRO A CA 1
ATOM 672 C C . PRO A 1 97 ? 23.402 -34.323 8.349 1.00 52.13 97 PRO A C 1
ATOM 673 O O . PRO A 1 97 ? 22.637 -33.400 8.625 1.00 52.12 97 PRO A O 1
ATOM 677 N N . GLU A 1 98 ? 24.705 -34.154 8.159 1.00 52.83 98 GLU A N 1
ATOM 678 C CA . GLU A 1 98 ? 25.315 -32.841 8.282 1.00 52.70 98 GLU A CA 1
ATOM 679 C C . GLU A 1 98 ? 24.695 -31.832 7.325 1.00 48.88 98 GLU A C 1
ATOM 680 O O . GLU A 1 98 ? 24.217 -30.783 7.753 1.00 46.58 98 GLU A O 1
ATOM 686 N N . LYS A 1 99 ? 24.693 -32.160 6.035 1.00 49.11 99 LYS A N 1
ATOM 687 C CA . LYS A 1 99 ? 24.158 -31.265 5.011 1.00 48.32 99 LYS A CA 1
ATOM 688 C C . LYS A 1 99 ? 22.708 -30.906 5.301 1.00 46.59 99 LYS A C 1
ATOM 689 O O . LYS A 1 99 ? 22.323 -29.728 5.248 1.00 46.13 99 LYS A O 1
ATOM 695 N N . LEU A 1 100 ? 21.907 -31.919 5.623 1.00 42.59 100 LEU A N 1
ATOM 69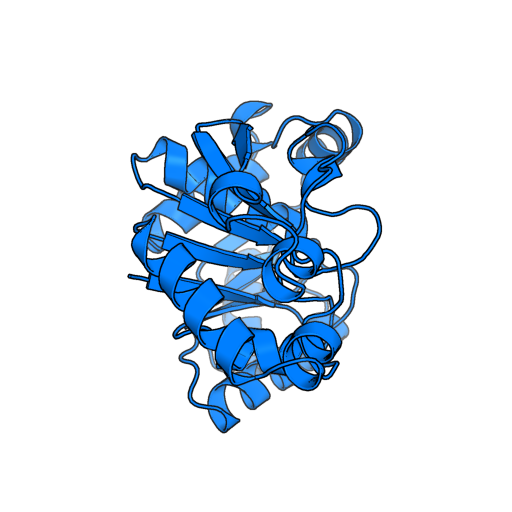6 C CA . LEU A 1 100 ? 20.503 -31.696 5.936 1.00 40.20 100 LEU A CA 1
ATOM 697 C C . LEU A 1 100 ? 20.327 -30.649 7.029 1.00 41.58 100 LEU A C 1
ATOM 698 O O . LEU A 1 100 ? 19.449 -29.787 6.931 1.00 40.86 100 LEU A O 1
ATOM 703 N N . GLU A 1 101 ? 21.159 -30.706 8.067 1.00 41.49 101 GLU A N 1
ATOM 704 C CA . GLU A 1 101 ? 21.032 -29.733 9.150 1.00 42.99 101 GLU A CA 1
ATOM 705 C C . GLU A 1 101 ? 21.381 -28.312 8.709 1.00 43.13 101 GLU A C 1
ATOM 706 O O . GLU A 1 101 ? 20.669 -27.361 9.046 1.00 39.76 101 GLU A O 1
ATOM 712 N N . ASP A 1 102 ? 22.463 -28.162 7.949 1.00 41.11 102 ASP A N 1
ATOM 713 C CA . ASP A 1 102 ? 22.864 -26.838 7.497 1.00 44.18 102 ASP A CA 1
ATOM 714 C C . ASP A 1 102 ? 21.866 -26.233 6.532 1.00 45.50 102 ASP A C 1
ATOM 715 O O . ASP A 1 102 ? 21.608 -25.034 6.584 1.00 48.32 102 ASP A O 1
ATOM 720 N N . VAL A 1 103 ? 21.303 -27.055 5.652 1.00 46.52 103 VAL A N 1
ATOM 721 C CA . VAL A 1 103 ? 20.302 -26.559 4.714 1.00 46.86 103 VAL A CA 1
ATOM 722 C C . VAL A 1 103 ? 19.081 -26.071 5.499 1.00 42.86 103 VAL A C 1
ATOM 723 O O . VAL A 1 103 ? 18.509 -25.037 5.184 1.00 44.51 103 VAL A O 1
ATOM 727 N N . LEU A 1 104 ? 18.681 -26.816 6.521 1.00 43.79 104 LEU A N 1
ATOM 728 C CA . LEU A 1 104 ? 17.550 -26.396 7.337 1.00 45.61 104 LEU A CA 1
ATOM 729 C C . LEU A 1 104 ? 17.897 -25.074 7.991 1.00 46.68 104 LEU A C 1
ATOM 730 O O . LEU A 1 104 ? 17.028 -24.233 8.212 1.00 49.58 104 LEU A O 1
ATOM 735 N N . THR A 1 105 ? 19.179 -24.904 8.304 1.00 46.08 105 THR A N 1
ATOM 736 C CA . THR A 1 105 ? 19.668 -23.687 8.931 1.00 44.65 105 THR A CA 1
ATOM 737 C C . THR A 1 105 ? 19.564 -22.527 7.957 1.00 44.00 105 THR A C 1
ATOM 738 O O . THR A 1 105 ? 19.117 -21.442 8.323 1.00 43.39 105 THR A O 1
ATOM 742 N N . GLN A 1 106 ? 19.992 -22.757 6.721 1.00 41.40 106 GLN A N 1
ATOM 743 C CA . GLN A 1 106 ? 19.926 -21.724 5.703 1.00 48.77 106 GLN A CA 1
ATOM 744 C C . GLN A 1 106 ? 18.483 -21.256 5.575 1.00 51.87 106 GLN A C 1
ATOM 745 O O . GLN A 1 106 ? 18.208 -20.061 5.477 1.00 55.55 106 GLN 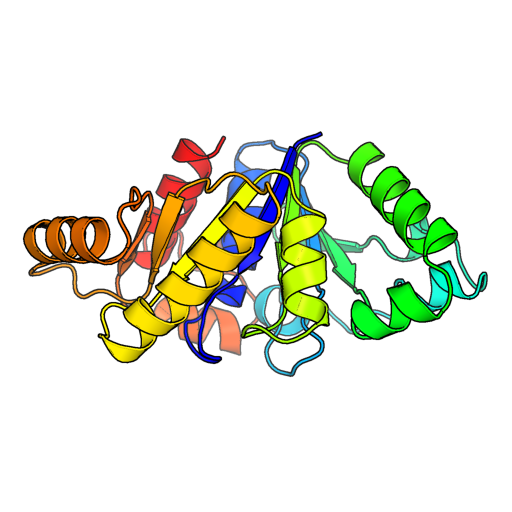A O 1
ATOM 751 N N . ILE A 1 107 ? 17.561 -22.210 5.567 1.00 49.97 107 ILE A N 1
ATOM 752 C CA . ILE A 1 107 ? 16.154 -21.878 5.448 1.00 50.39 107 ILE A CA 1
ATOM 753 C C . ILE A 1 107 ? 15.690 -21.041 6.634 1.00 49.94 107 ILE A C 1
ATOM 754 O O . ILE A 1 107 ? 15.049 -20.010 6.453 1.00 52.47 107 ILE A O 1
ATOM 759 N N . MET A 1 108 ? 16.015 -21.473 7.847 1.00 49.07 108 MET A N 1
ATOM 760 C CA . MET A 1 108 ? 15.611 -20.722 9.028 1.00 52.31 108 MET A CA 1
ATOM 761 C C . MET A 1 108 ? 16.100 -19.287 8.919 1.00 55.49 108 MET A C 1
ATOM 762 O O . MET A 1 108 ? 15.433 -18.356 9.364 1.00 56.15 108 MET A O 1
ATOM 767 N N . GLU A 1 109 ? 17.273 -19.119 8.321 1.00 59.27 109 GLU A N 1
ATOM 768 C CA . GLU A 1 109 ? 17.852 -17.800 8.138 1.00 61.62 109 GLU A CA 1
ATOM 769 C C . GLU A 1 109 ? 16.948 -16.912 7.277 1.00 62.08 109 GLU A C 1
ATOM 770 O O . GLU A 1 109 ? 16.709 -15.751 7.611 1.00 64.65 109 GLU A O 1
ATOM 776 N N . SER A 1 110 ? 16.430 -17.473 6.186 1.00 58.21 110 SER A N 1
ATOM 777 C CA . SER A 1 110 ? 15.594 -16.728 5.249 1.00 56.46 110 SER A CA 1
ATOM 778 C C . SER A 1 110 ? 14.181 -16.327 5.682 1.00 56.24 110 SER A C 1
ATOM 779 O O . SER A 1 110 ? 13.452 -15.737 4.881 1.00 56.90 110 SER A O 1
ATOM 782 N N . THR A 1 111 ? 13.784 -16.625 6.920 1.00 53.46 111 THR A N 1
ATOM 783 C CA . THR A 1 111 ? 12.435 -16.269 7.379 1.00 51.79 111 THR A CA 1
ATOM 784 C C . THR A 1 111 ? 12.282 -16.037 8.866 1.00 50.46 111 THR A C 1
ATOM 785 O O . THR A 1 111 ? 13.222 -16.207 9.641 1.00 50.75 111 THR A O 1
ATOM 789 N N . ASP A 1 112 ? 11.065 -15.650 9.244 1.00 50.24 112 ASP A N 1
ATOM 790 C CA . ASP A 1 112 ? 10.719 -15.403 10.635 1.00 51.25 112 ASP A CA 1
ATOM 791 C C . ASP A 1 112 ? 10.011 -16.649 11.148 1.00 50.47 112 ASP A C 1
ATOM 792 O O . ASP A 1 112 ? 10.186 -17.054 12.298 1.00 54.78 112 ASP A O 1
ATOM 797 N N . ILE A 1 113 ? 9.213 -17.257 10.279 1.00 44.03 113 ILE A N 1
ATOM 798 C CA . ILE A 1 113 ? 8.480 -18.453 10.648 1.00 42.00 113 ILE A CA 1
ATOM 799 C C . ILE A 1 113 ? 8.656 -19.588 9.637 1.00 42.32 113 ILE A C 1
ATOM 800 O O . ILE A 1 113 ? 8.449 -19.421 8.428 1.00 43.23 113 ILE A O 1
ATOM 805 N N . LEU A 1 114 ? 9.053 -20.743 10.146 1.00 38.99 114 LEU A N 1
ATOM 806 C CA . LEU A 1 114 ? 9.243 -21.908 9.308 1.00 40.83 114 LEU A CA 1
ATOM 807 C C . LEU A 1 114 ? 8.235 -22.973 9.707 1.00 42.39 114 LEU A C 1
ATOM 808 O O . LEU A 1 114 ? 8.201 -23.414 10.861 1.00 41.71 114 LEU A O 1
ATOM 813 N N . LEU A 1 115 ? 7.401 -23.367 8.752 1.00 39.60 115 LEU A N 1
ATOM 814 C CA . LEU A 1 115 ? 6.404 -24.386 8.997 1.00 38.58 115 LEU A CA 1
ATOM 815 C C . LEU A 1 115 ? 6.814 -25.649 8.267 1.00 40.93 115 LEU A C 1
ATOM 816 O O . LEU A 1 115 ? 7.127 -25.617 7.073 1.00 41.69 115 LEU A O 1
ATOM 821 N N . LEU A 1 116 ? 6.827 -26.757 8.997 1.00 40.95 116 LEU A N 1
ATOM 822 C CA . LEU A 1 116 ? 7.179 -28.047 8.428 1.00 42.07 116 LEU A CA 1
ATOM 823 C C . LEU A 1 116 ? 5.927 -28.894 8.292 1.00 44.83 116 LEU A C 1
ATOM 824 O O . LEU A 1 116 ? 5.336 -29.295 9.300 1.00 43.55 116 LEU A O 1
ATOM 829 N N . ASP A 1 117 ? 5.502 -29.147 7.056 1.00 44.56 117 ASP A N 1
ATOM 830 C CA . ASP A 1 117 ? 4.335 -29.992 6.854 1.00 46.71 117 ASP A CA 1
ATOM 831 C C . ASP A 1 117 ? 4.882 -31.413 6.942 1.00 47.20 117 ASP A C 1
ATOM 832 O O . ASP A 1 117 ? 5.428 -31.940 5.969 1.00 48.12 117 ASP A O 1
ATOM 837 N N . ALA A 1 118 ? 4.767 -32.023 8.115 1.00 42.99 118 ALA A N 1
ATOM 838 C CA . ALA A 1 118 ? 5.269 -33.377 8.298 1.00 46.49 118 ALA A CA 1
ATOM 839 C C . ALA A 1 118 ? 4.403 -34.411 7.584 1.00 47.16 118 ALA A C 1
ATOM 840 O O . ALA A 1 118 ? 3.248 -34.148 7.261 1.00 43.87 118 ALA A O 1
ATOM 842 N N . PRO A 1 119 ? 4.967 -35.595 7.300 1.00 49.62 119 PRO A N 1
ATOM 843 C CA . PRO A 1 119 ? 4.180 -36.633 6.629 1.00 49.19 119 PRO A CA 1
ATOM 844 C C . PRO A 1 119 ? 3.076 -37.113 7.570 1.00 48.27 119 PRO A C 1
ATOM 845 O O . PRO A 1 119 ? 3.203 -37.015 8.780 1.00 47.70 119 PRO A O 1
ATOM 849 N N . ALA A 1 120 ? 1.997 -37.624 6.994 1.00 56.24 120 ALA A N 1
ATOM 850 C CA . ALA A 1 120 ? 0.824 -38.107 7.730 1.00 61.74 120 ALA A CA 1
ATOM 851 C C . ALA A 1 120 ? 0.928 -38.596 9.178 1.00 63.16 120 ALA A C 1
ATOM 852 O O . ALA A 1 120 ? 0.497 -37.899 10.099 1.00 68.50 120 ALA A O 1
ATOM 854 N N . GLY A 1 121 ? 1.483 -39.786 9.390 1.00 60.18 121 GLY A N 1
ATOM 855 C CA . GLY A 1 121 ? 1.516 -40.333 10.741 1.00 58.58 121 GLY A CA 1
ATOM 856 C C . GLY A 1 121 ? 2.743 -40.271 11.626 1.00 58.92 121 GLY A C 1
ATOM 857 O O . GLY A 1 121 ? 3.230 -39.192 11.961 1.00 58.44 121 GLY A O 1
ATOM 858 N N . LEU A 1 122 ? 3.231 -41.447 12.022 1.00 56.94 122 LEU A N 1
ATOM 859 C CA . LEU A 1 122 ? 4.393 -41.542 12.901 1.00 55.36 122 LEU A CA 1
ATOM 860 C C . LEU A 1 122 ? 5.581 -42.286 12.311 1.00 56.37 122 LEU A C 1
ATOM 861 O O . LEU A 1 122 ? 6.343 -42.922 13.035 1.00 56.04 122 LEU A O 1
ATOM 866 N N . GLU A 1 123 ? 5.737 -42.202 10.996 1.00 57.53 123 GLU A N 1
ATOM 867 C CA . GLU A 1 123 ? 6.846 -42.852 10.312 1.00 56.99 123 GLU A CA 1
ATOM 868 C C . GLU A 1 123 ? 8.146 -42.130 10.682 1.00 53.94 123 GLU A C 1
ATOM 869 O O . GLU A 1 123 ? 8.116 -41.043 11.264 1.00 51.22 123 GLU A O 1
ATOM 875 N N . ARG A 1 124 ? 9.282 -42.730 10.329 1.00 52.55 124 ARG A N 1
ATOM 876 C CA . ARG A 1 124 ? 10.591 -42.156 10.633 1.00 50.20 124 ARG A CA 1
ATOM 877 C C . ARG A 1 124 ? 10.690 -40.698 10.177 1.00 49.12 124 ARG A C 1
ATOM 878 O O . ARG A 1 124 ? 11.152 -39.839 10.936 1.00 48.18 124 ARG A O 1
ATOM 886 N N . SER A 1 125 ? 10.263 -40.422 8.944 1.00 42.44 125 SER A N 1
ATOM 887 C CA . SER A 1 125 ? 10.313 -39.063 8.417 1.00 42.33 125 SER A CA 1
ATOM 888 C C . SER A 1 125 ? 9.512 -38.078 9.277 1.00 46.04 125 SER A C 1
ATOM 889 O O . SER A 1 125 ? 9.889 -36.915 9.420 1.00 46.11 125 SER A O 1
ATOM 892 N N . ALA A 1 126 ? 8.409 -38.538 9.852 1.00 43.81 126 ALA A N 1
ATOM 893 C CA . ALA A 1 126 ? 7.597 -37.656 10.675 1.00 43.65 126 ALA A CA 1
ATOM 894 C C . ALA A 1 126 ? 8.284 -37.313 11.994 1.00 41.45 126 ALA A C 1
ATOM 895 O O . ALA A 1 126 ? 8.380 -36.143 12.363 1.00 43.58 126 ALA A O 1
ATOM 897 N N . VAL A 1 127 ? 8.777 -38.317 12.705 1.00 40.30 127 VAL A N 1
ATOM 898 C CA . VAL A 1 127 ? 9.435 -38.037 13.976 1.00 40.79 127 VAL A CA 1
ATOM 899 C C . VAL A 1 127 ? 10.652 -37.139 13.760 1.00 39.39 127 VAL A C 1
ATOM 900 O O . VAL A 1 127 ? 11.021 -36.360 14.641 1.00 36.86 127 VAL A O 1
ATOM 904 N N . ILE A 1 128 ? 11.264 -37.238 12.582 1.00 39.16 128 ILE A N 1
ATOM 905 C CA . ILE A 1 128 ? 12.425 -36.413 12.270 1.00 40.74 128 ILE A CA 1
ATOM 906 C C . ILE A 1 128 ? 11.954 -34.966 12.145 1.00 42.63 128 ILE A C 1
ATOM 907 O O . ILE A 1 128 ? 12.593 -34.042 12.656 1.00 44.83 128 ILE A O 1
ATOM 912 N N . ALA A 1 129 ? 10.823 -34.783 11.469 1.00 40.96 129 ALA A N 1
ATOM 913 C CA . ALA A 1 129 ? 10.238 -33.461 11.272 1.00 40.99 129 ALA A CA 1
ATOM 914 C C . ALA A 1 129 ? 9.885 -32.833 12.618 1.00 39.61 129 ALA A C 1
ATOM 915 O O . ALA A 1 129 ? 10.112 -31.642 12.844 1.00 37.73 129 ALA A O 1
ATOM 917 N N . ILE A 1 130 ? 9.326 -33.645 13.508 1.00 36.75 130 ILE A N 1
ATOM 918 C CA . ILE A 1 130 ? 8.950 -33.179 14.832 1.00 34.89 130 ILE A CA 1
ATOM 919 C C . ILE A 1 130 ? 10.180 -32.766 15.642 1.00 34.79 130 ILE A C 1
ATOM 920 O O . ILE A 1 130 ? 10.187 -31.707 16.272 1.00 36.56 130 ILE A O 1
ATOM 925 N N . ALA A 1 131 ? 11.220 -33.595 15.618 1.00 32.55 131 ALA A N 1
ATOM 926 C CA . ALA A 1 131 ? 12.444 -33.291 16.358 1.00 36.07 131 ALA A CA 1
ATOM 927 C C . ALA A 1 131 ? 13.158 -32.077 15.777 1.00 38.67 131 ALA A C 1
ATOM 928 O O . ALA A 1 131 ? 13.866 -31.367 16.489 1.00 41.51 131 ALA A O 1
ATOM 930 N N . ALA A 1 132 ? 12.975 -31.838 14.482 1.00 36.74 132 ALA A N 1
ATOM 931 C CA . ALA A 1 132 ? 13.620 -30.700 13.838 1.00 35.85 132 ALA A CA 1
ATOM 932 C C . ALA A 1 132 ? 13.005 -29.358 14.242 1.00 36.47 132 ALA A C 1
ATOM 933 O O . ALA A 1 132 ? 13.664 -28.322 14.178 1.00 37.80 132 ALA A O 1
ATOM 935 N N . ALA A 1 133 ? 11.746 -29.369 14.657 1.00 38.42 133 ALA A N 1
ATOM 936 C CA . ALA A 1 133 ? 11.085 -28.133 15.053 1.00 40.46 133 ALA A CA 1
ATOM 937 C C . ALA A 1 133 ? 11.198 -27.923 16.555 1.00 41.55 133 ALA A C 1
ATOM 938 O O . ALA A 1 133 ? 11.500 -28.857 17.300 1.00 43.97 133 ALA A O 1
ATOM 940 N N . GLN A 1 134 ? 10.956 -26.696 16.995 1.00 38.87 134 GLN A N 1
ATOM 941 C CA . GLN A 1 134 ? 11.005 -26.380 18.414 1.00 43.11 134 GLN A CA 1
ATOM 942 C C . GLN A 1 134 ? 9.595 -26.575 18.939 1.00 45.22 134 GLN A C 1
ATOM 943 O O . GLN A 1 134 ? 9.389 -26.941 20.098 1.00 46.05 134 GLN A O 1
ATOM 949 N N . GLU A 1 135 ? 8.624 -26.331 18.066 1.00 44.61 135 GLU A N 1
ATOM 950 C CA . GLU A 1 135 ? 7.225 -26.450 18.435 1.00 46.02 135 GLU A CA 1
ATOM 951 C C . GLU A 1 135 ? 6.447 -27.409 17.545 1.00 45.39 135 GLU A C 1
ATOM 952 O O . GLU A 1 135 ? 6.750 -27.579 16.364 1.00 45.17 135 GLU A O 1
ATOM 958 N N . LEU A 1 136 ? 5.435 -28.033 18.132 1.00 42.57 136 LEU A N 1
ATOM 959 C CA . LEU A 1 136 ? 4.577 -28.951 17.409 1.00 38.22 136 LEU A CA 1
ATOM 960 C C . LEU A 1 136 ? 3.144 -28.440 17.415 1.00 37.92 136 LEU A C 1
ATOM 961 O O . LEU A 1 136 ? 2.621 -28.028 18.457 1.00 36.14 136 LEU A O 1
ATOM 966 N N . LEU A 1 137 ? 2.521 -28.447 16.244 1.00 37.15 137 LEU A N 1
ATOM 967 C CA . LEU A 1 137 ? 1.127 -28.043 16.120 1.00 37.46 137 LEU A CA 1
ATOM 968 C C . LEU A 1 137 ? 0.450 -29.337 15.700 1.00 35.62 137 LEU A C 1
ATOM 969 O O . LEU A 1 137 ? 0.635 -29.817 14.577 1.00 36.94 137 LEU A O 1
ATOM 974 N N . LEU A 1 138 ? -0.306 -29.911 16.626 1.00 33.77 138 LEU A N 1
ATOM 975 C CA . LEU A 1 138 ? -0.990 -31.177 16.403 1.00 31.77 138 LEU A CA 1
ATOM 976 C C . LEU A 1 138 ? -2.380 -30.997 15.814 1.00 31.98 138 LEU A C 1
ATOM 977 O O . LEU A 1 138 ? -3.198 -30.253 16.353 1.00 35.76 138 LEU A O 1
ATOM 982 N N . VAL A 1 139 ? -2.648 -31.682 14.706 1.00 29.21 139 VAL A N 1
ATOM 983 C CA . VAL A 1 139 ? -3.951 -31.591 14.064 1.00 33.56 139 VAL A CA 1
ATOM 984 C C . VAL A 1 139 ? -4.702 -32.897 14.259 1.00 35.15 139 VAL A C 1
ATOM 985 O O . VAL A 1 139 ? -4.158 -33.973 14.031 1.00 38.20 139 VAL A O 1
ATOM 989 N N . VAL A 1 140 ? -5.952 -32.788 14.696 1.00 35.03 140 VAL A N 1
ATOM 990 C CA . VAL A 1 140 ? -6.799 -33.949 14.914 1.00 38.33 140 VAL A CA 1
ATOM 991 C C . VAL A 1 140 ? -8.227 -33.651 14.458 1.00 38.98 140 VAL A C 1
ATOM 992 O O . VAL A 1 140 ? -8.590 -32.498 14.211 1.00 35.05 140 VAL A O 1
ATOM 996 N N . ASN A 1 141 ? -9.023 -34.704 14.323 1.00 40.38 141 ASN A N 1
ATOM 997 C CA . ASN A 1 141 ? -10.423 -34.564 13.951 1.00 42.26 141 ASN A CA 1
ATOM 998 C C . ASN A 1 141 ? -11.171 -34.921 15.234 1.00 45.15 141 ASN A C 1
ATOM 999 O O . ASN A 1 141 ? -10.618 -35.571 16.116 1.00 40.60 141 ASN A O 1
ATOM 1004 N N . PRO A 1 142 ? -12.435 -34.498 15.363 1.00 51.69 142 PRO A N 1
ATOM 1005 C CA . PRO A 1 142 ? -13.194 -34.817 16.580 1.00 55.77 142 PRO A CA 1
ATOM 1006 C C . PRO A 1 142 ? -13.534 -36.301 16.785 1.00 58.91 142 PRO A C 1
ATOM 1007 O O . PRO A 1 142 ? -14.316 -36.647 17.665 1.00 61.62 142 PRO A O 1
ATOM 1011 N N . GLU A 1 143 ? -12.936 -37.172 15.980 1.00 63.29 143 GLU A N 1
ATOM 1012 C CA . GLU A 1 143 ? -13.162 -38.615 16.082 1.00 63.36 143 GLU A CA 1
ATOM 1013 C C . GLU A 1 143 ? -12.152 -39.235 17.058 1.00 62.89 143 GLU A C 1
ATOM 1014 O O . GLU A 1 143 ? -10.977 -38.860 17.069 1.00 61.25 143 GLU A O 1
ATOM 1020 N N . ILE A 1 144 ? -12.612 -40.189 17.865 1.00 61.36 144 ILE A N 1
ATOM 1021 C CA . ILE A 1 144 ? -11.762 -40.847 18.859 1.00 60.42 144 ILE A CA 1
ATOM 1022 C C . ILE A 1 144 ? -10.461 -41.416 18.285 1.00 58.97 144 ILE A C 1
ATOM 1023 O O . ILE A 1 144 ? -9.373 -41.152 18.801 1.00 56.94 144 ILE A O 1
ATOM 1028 N N . SER A 1 145 ? -10.577 -42.211 17.230 1.00 59.13 145 SER A N 1
ATOM 1029 C CA . SER A 1 145 ? -9.403 -42.788 16.594 1.00 59.38 145 SER A CA 1
ATOM 1030 C C . SER A 1 145 ? -8.379 -41.683 16.319 1.00 58.54 145 SER A C 1
ATOM 1031 O O . SER A 1 145 ? -7.203 -41.789 16.687 1.00 56.80 145 SER A O 1
ATOM 1034 N N . SER A 1 146 ? -8.844 -40.618 15.674 1.00 55.27 146 SER A N 1
ATOM 1035 C CA . SER A 1 146 ? -7.991 -39.490 15.336 1.00 49.06 146 SER A CA 1
ATOM 1036 C C . SER A 1 146 ? -7.371 -38.869 16.585 1.00 45.69 146 SER A C 1
ATOM 1037 O O . SER A 1 146 ? -6.196 -38.492 16.592 1.00 45.19 146 SER A O 1
ATOM 1040 N N . ILE A 1 147 ? -8.153 -38.773 17.649 1.00 43.34 147 ILE A N 1
ATOM 1041 C CA . ILE A 1 147 ? -7.650 -38.192 18.880 1.00 44.13 147 ILE A CA 1
ATOM 1042 C C . ILE A 1 147 ? -6.617 -39.072 19.594 1.00 47.23 147 ILE A C 1
ATOM 1043 O O . ILE A 1 147 ? -5.653 -38.554 20.161 1.00 47.91 147 ILE A O 1
ATOM 1048 N N . THR A 1 148 ? -6.793 -40.391 19.565 1.00 45.92 148 THR A N 1
ATOM 1049 C CA . THR A 1 148 ? -5.823 -41.250 20.229 1.00 49.51 148 THR A CA 1
ATOM 1050 C C . THR A 1 148 ? -4.542 -41.297 19.405 1.00 51.30 148 THR A C 1
ATOM 1051 O O . THR A 1 148 ? -3.441 -41.266 19.958 1.00 55.90 148 THR A O 1
ATOM 1055 N N . ASP A 1 149 ? -4.677 -41.372 18.085 1.00 48.30 149 ASP A N 1
ATOM 1056 C CA . ASP A 1 149 ? -3.498 -41.380 17.223 1.00 50.37 149 ASP A CA 1
ATOM 1057 C C . ASP A 1 149 ? -2.722 -40.089 17.460 1.00 50.91 149 ASP A C 1
ATOM 1058 O O . ASP A 1 149 ? -1.493 -40.074 17.422 1.00 53.65 149 ASP A O 1
ATOM 1063 N N . GLY A 1 150 ? -3.452 -39.006 17.708 1.00 48.06 150 GLY A N 1
ATOM 1064 C CA . GLY A 1 150 ? -2.813 -37.731 17.952 1.00 48.73 150 GLY A CA 1
ATOM 1065 C C . GLY A 1 150 ? -2.044 -37.755 19.256 1.00 51.82 150 GLY A C 1
ATOM 1066 O O . GLY A 1 150 ? -1.013 -37.090 19.392 1.00 50.61 150 GLY A O 1
ATOM 1067 N N . LEU A 1 151 ? -2.548 -38.524 20.220 1.00 50.33 151 LEU A N 1
ATOM 1068 C CA . LEU A 1 151 ? -1.903 -38.636 21.521 1.00 45.31 151 LEU A CA 1
ATOM 1069 C C . LEU A 1 151 ? -0.510 -39.245 21.375 1.00 44.22 151 LEU A C 1
ATOM 1070 O O . LEU A 1 151 ? 0.418 -38.859 22.073 1.00 43.94 151 LEU A O 1
ATOM 1075 N N . LYS A 1 152 ? -0.366 -40.190 20.454 1.00 43.76 152 LYS A N 1
ATOM 1076 C CA . LYS A 1 152 ? 0.922 -40.826 20.235 1.00 44.37 152 LYS A CA 1
ATOM 1077 C C . LYS A 1 152 ? 1.900 -39.811 19.673 1.00 44.23 152 LYS A C 1
ATOM 1078 O O . LYS A 1 152 ? 3.083 -39.816 20.009 1.00 47.61 152 LYS A O 1
ATOM 1084 N N . THR A 1 153 ? 1.393 -38.944 18.807 1.00 45.89 153 THR A N 1
ATOM 1085 C CA . THR A 1 153 ? 2.205 -37.913 18.178 1.00 43.30 153 THR A CA 1
ATOM 1086 C C . THR A 1 153 ? 2.642 -36.935 19.251 1.00 39.81 153 THR A C 1
ATOM 1087 O O . THR A 1 153 ? 3.802 -36.537 19.314 1.00 41.72 153 THR A O 1
ATOM 1091 N N . LYS A 1 154 ? 1.705 -36.564 20.106 1.00 37.71 154 LYS A N 1
ATOM 1092 C CA . LYS A 1 154 ? 2.000 -35.651 21.195 1.00 40.68 154 LYS A CA 1
ATOM 1093 C C . LYS A 1 154 ? 3.134 -36.247 22.023 1.00 41.48 154 LYS A C 1
ATOM 1094 O O . LYS A 1 154 ? 4.140 -35.583 22.268 1.00 40.41 154 LYS A O 1
ATOM 1100 N N . ILE A 1 155 ? 2.961 -37.503 22.440 1.00 39.84 155 ILE A N 1
ATOM 1101 C CA . ILE A 1 155 ? 3.957 -38.198 23.250 1.00 42.61 155 ILE A CA 1
ATOM 1102 C C . ILE A 1 155 ? 5.345 -38.166 22.605 1.00 43.88 155 ILE A C 1
ATOM 1103 O O . ILE A 1 155 ? 6.338 -37.811 23.257 1.00 42.63 155 ILE A O 1
ATOM 1108 N N . VAL A 1 156 ? 5.412 -38.543 21.332 1.00 39.82 156 VAL A N 1
ATOM 1109 C CA . VAL A 1 156 ? 6.680 -38.548 20.616 1.00 40.80 156 VAL A CA 1
ATOM 1110 C C . VAL A 1 156 ? 7.359 -37.190 20.729 1.00 38.37 156 VAL A C 1
ATOM 1111 O O . VAL A 1 156 ? 8.561 -37.101 20.986 1.00 34.84 156 VAL A O 1
ATOM 1115 N N . ALA A 1 157 ? 6.582 -36.132 20.538 1.00 40.69 157 ALA A N 1
ATOM 1116 C CA . ALA A 1 157 ? 7.124 -34.783 20.615 1.00 42.75 157 ALA A CA 1
ATOM 1117 C C . ALA A 1 157 ? 7.730 -34.535 21.991 1.00 41.71 157 ALA A C 1
ATOM 1118 O O . ALA A 1 157 ? 8.798 -33.936 22.108 1.00 42.65 157 ALA A O 1
ATOM 1120 N N . GLU A 1 158 ? 7.052 -35.002 23.032 1.00 39.28 158 GLU A N 1
ATOM 1121 C CA . GLU A 1 158 ? 7.558 -34.825 24.381 1.00 41.13 158 GLU A CA 1
ATOM 1122 C C . GLU A 1 158 ? 8.780 -35.694 24.660 1.00 42.57 158 GLU A C 1
ATOM 1123 O O . GLU A 1 158 ? 9.673 -35.281 25.390 1.00 44.05 158 GLU A O 1
ATOM 1129 N N . ARG A 1 159 ? 8.822 -36.894 24.089 1.00 41.93 159 ARG A N 1
ATOM 1130 C CA . ARG A 1 159 ? 9.976 -37.768 24.270 1.00 42.98 159 ARG A CA 1
ATOM 1131 C C . ARG A 1 159 ? 11.210 -37.081 23.685 1.00 44.83 159 ARG A C 1
ATOM 1132 O O . ARG A 1 159 ? 12.290 -37.138 24.265 1.00 47.52 159 ARG A O 1
ATOM 1140 N N . LEU A 1 160 ? 11.028 -36.433 22.536 1.00 44.71 160 LEU A N 1
ATOM 1141 C CA . LEU A 1 160 ? 12.109 -35.759 21.818 1.00 43.92 160 LEU A CA 1
ATOM 1142 C C . LEU A 1 160 ? 12.504 -34.380 22.324 1.00 42.30 160 LEU A C 1
ATOM 1143 O O . LEU A 1 160 ? 13.627 -33.933 22.091 1.00 43.75 160 LEU A O 1
ATOM 1148 N N . GLY A 1 161 ? 11.592 -33.700 23.005 1.00 38.79 161 GLY A N 1
ATOM 1149 C CA . GLY A 1 161 ? 11.915 -32.383 23.519 1.00 38.96 161 GLY A CA 1
ATOM 1150 C C . GLY A 1 161 ? 11.319 -31.263 22.689 1.00 43.14 161 GLY A C 1
ATOM 1151 O O . GLY A 1 161 ? 11.728 -30.104 22.799 1.00 43.90 161 GLY A O 1
ATOM 1152 N N . THR A 1 162 ? 10.363 -31.612 21.837 1.00 42.43 162 THR A N 1
ATOM 1153 C CA . THR A 1 162 ? 9.698 -30.626 21.005 1.00 40.90 162 THR A CA 1
ATOM 1154 C C . THR A 1 162 ? 8.539 -30.147 21.864 1.00 42.20 162 THR A C 1
ATOM 1155 O O . THR A 1 162 ? 7.799 -30.961 22.410 1.00 43.71 162 THR A O 1
ATOM 1159 N N . LYS A 1 163 ? 8.407 -28.833 22.014 1.00 43.18 163 LYS A N 1
ATOM 1160 C CA . LYS A 1 163 ? 7.334 -28.261 22.818 1.00 46.24 163 LYS A CA 1
ATOM 1161 C C . LYS A 1 163 ? 6.022 -28.201 22.043 1.00 47.54 163 LYS A C 1
ATOM 1162 O O . LYS A 1 163 ? 5.988 -27.782 20.880 1.00 49.43 163 LYS A O 1
ATOM 1168 N N . VAL A 1 164 ? 4.945 -28.631 22.693 1.00 43.58 164 VAL A N 1
ATOM 1169 C CA . VAL A 1 164 ? 3.630 -28.632 22.073 1.00 41.07 164 VAL A CA 1
ATOM 1170 C C . VAL A 1 164 ? 3.038 -27.235 22.083 1.00 42.08 164 VAL A C 1
ATOM 1171 O O . VAL A 1 164 ? 2.746 -26.676 23.142 1.00 43.29 164 VAL A O 1
ATOM 1175 N N . LEU A 1 165 ? 2.867 -26.678 20.890 1.00 41.99 165 LEU A N 1
ATOM 1176 C CA . LEU A 1 165 ? 2.320 -25.342 20.723 1.00 41.72 165 LEU A CA 1
ATOM 1177 C C . LEU A 1 165 ? 0.832 -25.331 21.067 1.00 44.23 165 LEU A C 1
ATOM 1178 O O . LEU A 1 165 ? 0.296 -24.342 21.572 1.00 47.65 165 LEU A O 1
ATOM 1183 N N . GLY A 1 166 ? 0.175 -26.450 20.802 1.00 42.22 166 GLY A N 1
ATOM 1184 C CA . GLY A 1 166 ? -1.241 -26.564 21.074 1.00 44.19 166 GLY A CA 1
ATOM 1185 C C . GLY A 1 166 ? -1.823 -27.483 20.029 1.00 45.15 166 GLY A C 1
ATOM 1186 O O . GLY A 1 166 ? -1.144 -27.842 19.064 1.00 45.10 166 GLY A O 1
ATOM 1187 N N . VAL A 1 167 ? -3.073 -27.880 20.212 1.00 44.67 167 VAL A N 1
ATOM 1188 C CA . VAL A 1 167 ? -3.702 -28.769 19.251 1.00 43.75 167 VAL A CA 1
ATOM 1189 C C . VAL A 1 167 ? -4.825 -28.092 18.480 1.00 41.65 167 VAL A C 1
ATOM 1190 O O . VAL A 1 167 ? -5.595 -27.311 19.032 1.00 41.74 167 VAL A O 1
ATOM 1194 N N . VAL A 1 168 ? -4.891 -28.388 17.188 1.00 36.38 168 VAL A N 1
ATOM 1195 C CA . VAL A 1 168 ? -5.919 -27.833 16.328 1.00 37.13 168 VAL A CA 1
ATOM 1196 C C . VAL A 1 168 ? -6.918 -28.931 15.997 1.00 35.70 168 VAL A C 1
ATOM 1197 O O . VAL A 1 168 ? -6.533 -29.991 15.503 1.00 35.19 168 VAL A O 1
ATOM 1201 N N . VAL A 1 169 ? -8.190 -28.688 16.293 1.00 35.47 169 VAL A N 1
ATOM 1202 C CA . VAL A 1 169 ? -9.230 -29.664 15.986 1.00 36.94 169 VAL A CA 1
ATOM 1203 C C . VAL A 1 169 ? -9.864 -29.228 14.669 1.00 39.10 169 VAL A C 1
ATOM 1204 O O . VAL A 1 169 ? -10.507 -28.177 14.569 1.00 39.38 169 VAL A O 1
ATOM 1208 N N . ASN A 1 170 ? -9.667 -30.047 13.652 1.00 38.37 170 ASN A N 1
ATOM 1209 C CA . ASN A 1 170 ? -10.170 -29.738 12.333 1.00 38.16 170 ASN A CA 1
ATOM 1210 C C . ASN A 1 170 ? -11.475 -30.455 12.017 1.00 38.13 170 ASN A C 1
ATOM 1211 O O . ASN A 1 170 ? -11.676 -31.610 12.410 1.00 33.03 170 ASN A O 1
ATOM 1216 N N . ARG A 1 171 ? -12.358 -29.754 11.309 1.00 38.61 171 ARG A N 1
ATOM 1217 C CA . ARG A 1 171 ? -13.644 -30.302 10.887 1.00 39.45 171 ARG A CA 1
ATOM 1218 C C . ARG A 1 171 ? -14.595 -30.635 12.008 1.00 40.80 171 ARG A C 1
ATOM 1219 O O . ARG A 1 171 ? -15.087 -31.755 12.095 1.00 41.18 171 ARG A O 1
ATOM 1227 N N . ILE A 1 172 ? -14.853 -29.671 12.873 1.00 45.77 172 ILE A N 1
ATOM 1228 C CA . ILE A 1 172 ? -15.780 -29.904 13.960 1.00 53.58 172 ILE A CA 1
ATOM 1229 C C . ILE A 1 172 ? -17.097 -29.243 13.601 1.00 57.39 172 ILE A C 1
ATOM 1230 O O . ILE A 1 172 ? -17.136 -28.333 12.773 1.00 55.66 172 ILE A O 1
ATOM 1235 N N . THR A 1 173 ? -18.183 -29.729 14.189 1.00 62.14 173 THR A N 1
ATOM 1236 C CA . THR A 1 173 ? -19.472 -29.105 13.962 1.00 66.44 173 THR A CA 1
ATOM 1237 C C . THR A 1 173 ? -19.505 -28.095 15.100 1.00 67.58 173 THR A C 1
ATOM 1238 O O . THR A 1 173 ? -19.236 -28.433 16.252 1.00 69.00 173 THR A O 1
ATOM 1242 N N . THR A 1 174 ? -19.797 -26.846 14.774 1.00 69.80 174 THR A N 1
ATOM 1243 C CA . THR A 1 174 ? -19.814 -25.795 15.778 1.00 71.21 174 THR A CA 1
ATOM 1244 C C . THR A 1 174 ? -20.828 -25.990 16.903 1.00 70.16 174 THR A C 1
ATOM 1245 O O . THR A 1 174 ? -20.737 -25.335 17.936 1.00 69.88 174 THR A O 1
ATOM 1249 N N . LEU A 1 175 ? -21.774 -26.902 16.718 1.00 70.10 175 LEU A N 1
ATOM 1250 C CA . LEU A 1 175 ? -22.803 -27.126 17.726 1.00 73.00 175 LEU A CA 1
ATOM 1251 C C . LEU A 1 175 ? -22.324 -27.476 19.136 1.00 74.77 175 LEU A C 1
ATOM 1252 O O . LEU A 1 175 ? -22.599 -26.744 20.088 1.00 77.65 175 LEU A O 1
ATOM 1257 N N . GLY A 1 176 ? -21.617 -28.588 19.282 1.00 75.00 176 GLY A N 1
ATOM 1258 C CA . GLY A 1 176 ? -21.162 -28.971 20.608 1.00 77.44 176 GLY A CA 1
ATOM 1259 C C . GLY A 1 176 ? -19.821 -28.414 21.056 1.00 78.92 176 GLY A C 1
ATOM 1260 O O . GLY A 1 176 ? -19.502 -28.473 22.243 1.00 78.57 176 GLY A O 1
ATOM 1261 N N . ILE A 1 177 ? -19.050 -27.872 20.115 1.00 79.22 177 ILE A N 1
ATOM 1262 C CA . ILE A 1 177 ? -17.719 -27.318 20.380 1.00 80.17 177 ILE A CA 1
ATOM 1263 C C . ILE A 1 177 ? -17.249 -27.286 21.834 1.00 80.20 177 ILE A C 1
ATOM 1264 O O . ILE A 1 177 ? -16.426 -28.107 22.229 1.00 79.53 177 ILE A O 1
ATOM 1269 N N . GLU A 1 178 ? -17.766 -26.342 22.618 1.00 81.78 178 GLU A N 1
ATOM 1270 C CA . GLU A 1 178 ? -17.392 -26.189 24.030 1.00 81.80 178 GLU A CA 1
ATOM 1271 C C . GLU A 1 178 ? -17.105 -27.500 24.768 1.00 77.53 178 GLU A C 1
ATOM 1272 O O . GLU A 1 178 ? -15.994 -27.719 25.252 1.00 76.27 178 GLU A O 1
ATOM 1278 N N . MET A 1 179 ? -18.113 -28.362 24.867 1.00 74.56 179 MET A N 1
ATOM 1279 C CA . MET A 1 179 ? -17.956 -29.643 25.555 1.00 72.74 179 MET A CA 1
ATOM 1280 C C . MET A 1 179 ? -16.910 -30.509 24.866 1.00 67.53 179 MET A C 1
ATOM 1281 O O . MET A 1 179 ? -16.155 -31.225 25.523 1.00 64.70 179 MET A O 1
ATOM 1286 N N . ALA A 1 180 ? -16.876 -30.435 23.539 1.00 64.68 180 ALA A N 1
ATOM 1287 C CA . ALA A 1 180 ? -15.926 -31.200 22.736 1.00 63.90 180 ALA A CA 1
ATOM 1288 C C . ALA A 1 180 ? -14.490 -30.770 23.039 1.00 61.01 180 ALA A C 1
ATOM 1289 O O . ALA A 1 180 ? -13.617 -31.603 23.276 1.00 58.66 180 ALA A O 1
ATOM 1291 N N . LYS A 1 181 ? -14.261 -29.461 23.023 1.00 59.88 181 LYS A N 1
ATOM 1292 C CA . LYS A 1 181 ? -12.951 -28.892 23.299 1.00 63.43 181 LYS A CA 1
ATOM 1293 C C . LYS A 1 181 ? -12.428 -29.384 24.650 1.00 66.73 181 LYS A C 1
ATOM 1294 O O . LYS A 1 181 ? -11.331 -29.939 24.732 1.00 69.14 181 LYS A O 1
ATOM 1300 N N . ASN A 1 182 ? -13.217 -29.194 25.703 1.00 64.27 182 ASN A N 1
ATOM 1301 C CA . ASN A 1 182 ? -12.822 -29.628 27.038 1.00 63.44 182 ASN A CA 1
ATOM 1302 C C . ASN A 1 182 ? -12.518 -31.117 27.034 1.00 60.50 182 ASN A C 1
ATOM 1303 O O . ASN A 1 182 ? -11.518 -31.567 27.587 1.00 59.76 182 ASN A O 1
ATOM 1308 N N . GLU A 1 183 ? -13.397 -31.872 26.394 1.00 60.27 183 GLU A N 1
ATOM 1309 C CA . GLU A 1 183 ? -13.265 -33.317 26.307 1.00 63.70 183 GLU A CA 1
ATOM 1310 C C . GLU A 1 183 ? -11.941 -33.715 25.650 1.00 62.01 183 GLU A C 1
ATOM 1311 O O . GLU A 1 183 ? -11.220 -34.581 26.149 1.00 59.12 183 GLU A O 1
ATOM 1317 N N . ILE A 1 184 ? -11.626 -33.068 24.532 1.00 59.78 184 ILE A N 1
ATOM 1318 C CA . ILE A 1 184 ? -10.401 -33.361 23.802 1.00 55.45 184 ILE A CA 1
ATOM 1319 C C . ILE A 1 184 ? -9.177 -32.924 24.589 1.00 55.74 184 ILE A C 1
ATOM 1320 O O . ILE A 1 184 ? -8.202 -33.667 24.681 1.00 54.53 184 ILE A O 1
ATOM 1325 N N . GLU A 1 185 ? -9.223 -31.722 25.155 1.00 56.18 185 GLU A N 1
ATOM 1326 C CA . GLU A 1 185 ? -8.102 -31.225 25.942 1.00 57.41 185 GLU A CA 1
ATOM 1327 C C . GLU A 1 185 ? -7.821 -32.162 27.112 1.00 56.11 185 GLU A C 1
ATOM 1328 O O . GLU A 1 185 ? -6.687 -32.272 27.569 1.00 55.41 185 GLU A O 1
ATOM 1334 N N . ALA A 1 186 ? -8.857 -32.842 27.587 1.00 56.07 186 ALA A N 1
ATOM 1335 C CA . ALA A 1 186 ? -8.705 -33.762 28.706 1.00 58.93 186 ALA A CA 1
ATOM 1336 C C . ALA A 1 186 ? -8.064 -35.072 28.268 1.00 60.19 186 ALA A C 1
ATOM 1337 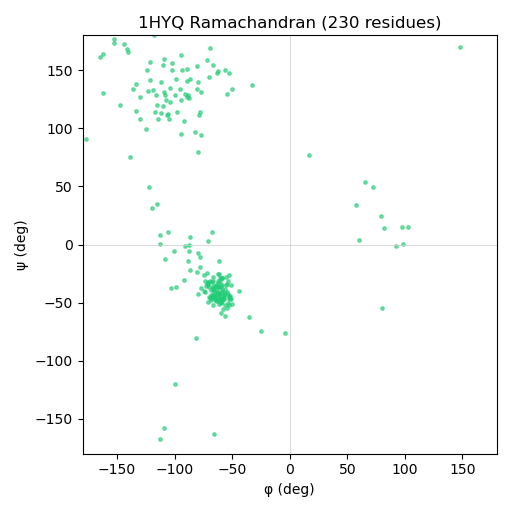O O . ALA A 1 186 ? -7.254 -35.646 28.994 1.00 63.38 186 ALA A O 1
ATOM 1339 N N . ILE A 1 187 ? -8.420 -35.540 27.078 1.00 60.60 187 ILE A N 1
ATOM 1340 C CA . ILE A 1 187 ? -7.871 -36.790 26.568 1.00 62.27 187 ILE A CA 1
ATOM 1341 C C . ILE A 1 187 ? -6.367 -36.735 26.306 1.00 64.52 187 ILE A C 1
ATOM 1342 O O . ILE A 1 187 ? -5.640 -37.643 26.698 1.00 65.47 187 ILE A O 1
ATOM 1347 N N . LEU A 1 188 ? -5.887 -35.690 25.640 1.00 65.55 188 LEU A N 1
ATOM 1348 C CA . LEU A 1 188 ? -4.453 -35.617 25.396 1.00 66.24 188 LEU A CA 1
ATOM 1349 C C . LEU A 1 188 ? -3.793 -34.442 26.097 1.00 65.26 188 LEU A C 1
ATOM 1350 O O . LEU A 1 188 ? -2.841 -33.850 25.592 1.00 61.28 188 LEU A O 1
ATOM 1355 N N . GLU A 1 189 ? -4.312 -34.144 27.287 1.00 68.83 189 GLU A N 1
ATOM 1356 C CA . GLU A 1 189 ? -3.826 -33.068 28.145 1.00 69.65 189 GLU A CA 1
ATOM 1357 C C . GLU A 1 189 ? -2.947 -32.048 27.438 1.00 66.60 189 GLU A C 1
ATOM 1358 O O . GLU A 1 189 ? -1.725 -32.060 27.569 1.00 68.17 189 GLU A O 1
ATOM 1364 N N . ALA A 1 190 ? -3.594 -31.167 26.685 1.00 63.70 190 ALA A N 1
ATOM 1365 C CA . ALA A 1 190 ? -2.921 -30.113 25.935 1.00 59.19 190 ALA A CA 1
ATOM 1366 C C . ALA A 1 190 ? -3.992 -29.085 25.596 1.00 57.11 190 ALA A C 1
ATOM 1367 O O . ALA A 1 190 ? -5.183 -29.372 25.698 1.00 57.89 190 ALA A O 1
ATOM 1369 N N . LYS A 1 191 ? -3.587 -27.890 25.198 1.00 54.91 191 LYS A N 1
ATOM 1370 C CA . LYS A 1 191 ? -4.575 -26.872 24.881 1.00 56.82 191 LYS A CA 1
ATOM 1371 C C . LYS A 1 191 ? -4.907 -26.820 23.389 1.00 58.71 191 LYS A C 1
ATOM 1372 O O . LYS A 1 191 ? -4.004 -26.867 22.540 1.00 58.52 191 LYS A O 1
ATOM 1378 N N . VAL A 1 192 ? -6.201 -26.753 23.068 1.00 55.08 192 VAL A N 1
ATOM 1379 C CA . VAL A 1 192 ? -6.606 -26.654 21.674 1.00 53.52 192 VAL A CA 1
ATOM 1380 C C . VAL A 1 192 ? -6.600 -25.158 21.397 1.00 52.61 192 VAL A C 1
ATOM 1381 O O . VAL A 1 192 ? -7.210 -24.373 22.121 1.00 53.57 192 VAL A O 1
ATOM 1385 N N . ILE A 1 193 ? -5.877 -24.757 20.365 1.00 51.68 193 ILE A N 1
ATOM 1386 C CA . ILE A 1 193 ? -5.771 -23.349 20.049 1.00 50.96 193 ILE A CA 1
ATOM 1387 C C . ILE A 1 193 ? -6.450 -23.017 18.739 1.00 52.96 193 ILE A C 1
ATOM 1388 O O . ILE A 1 193 ? -6.333 -21.902 18.239 1.00 55.46 193 ILE A O 1
ATOM 1393 N N . GLY A 1 194 ? -7.165 -23.992 18.190 1.00 53.20 194 GLY A N 1
ATOM 1394 C CA . GLY A 1 194 ? -7.859 -23.785 16.933 1.00 50.45 194 GLY A CA 1
ATOM 1395 C C . GLY A 1 194 ? -8.940 -24.817 16.681 1.00 50.67 194 GLY A C 1
ATOM 1396 O O . GLY A 1 194 ? -8.707 -26.025 16.801 1.00 52.74 194 GLY A O 1
ATOM 1397 N N . LEU A 1 195 ? -10.132 -24.335 16.340 1.00 47.34 195 LEU A N 1
ATOM 1398 C CA . LEU A 1 195 ? -11.274 -25.199 16.049 1.00 46.18 195 LEU A CA 1
ATOM 1399 C C . LEU A 1 195 ? -11.771 -24.831 14.659 1.00 44.56 195 LEU A C 1
ATOM 1400 O O . LEU A 1 195 ? -12.485 -23.847 14.500 1.00 49.84 195 LEU A O 1
ATOM 1405 N N . ILE A 1 196 ? -11.392 -25.611 13.654 1.00 40.47 196 ILE A N 1
ATOM 1406 C CA . ILE A 1 196 ? -11.798 -25.317 12.282 1.00 39.63 196 ILE A CA 1
ATOM 1407 C C . ILE A 1 196 ? -13.091 -26.038 11.909 1.00 38.66 196 ILE A C 1
ATOM 1408 O O . ILE A 1 196 ? -13.095 -27.244 11.696 1.00 38.83 196 ILE A O 1
ATOM 1413 N N . PRO A 1 197 ? -14.210 -25.303 11.817 1.00 41.15 197 PRO A N 1
ATOM 1414 C CA . PRO A 1 197 ? -15.477 -25.961 11.463 1.00 42.41 197 PRO A CA 1
ATOM 1415 C C . PRO A 1 197 ? -15.496 -26.597 10.069 1.00 44.94 197 PRO A C 1
ATOM 1416 O O . PRO A 1 197 ? -14.831 -26.128 9.148 1.00 46.92 197 PRO A O 1
ATOM 1420 N N . GLU A 1 198 ? -16.240 -27.689 9.941 1.00 48.36 198 GLU A N 1
ATOM 1421 C CA . GLU A 1 198 ? -16.380 -28.405 8.674 1.00 52.63 198 GLU A CA 1
ATOM 1422 C C . GLU A 1 198 ? -16.862 -27.381 7.641 1.00 50.58 198 GLU A C 1
ATOM 1423 O O . GLU A 1 198 ? -17.830 -26.667 7.884 1.00 51.76 198 GLU A O 1
ATOM 1429 N N . ASP A 1 199 ? -16.201 -27.306 6.491 1.00 48.15 199 ASP A N 1
ATOM 1430 C CA . ASP A 1 199 ? -16.593 -26.322 5.489 1.00 46.66 199 ASP A CA 1
ATOM 1431 C C . ASP A 1 199 ? -16.387 -26.762 4.034 1.00 45.36 199 ASP A C 1
ATOM 1432 O O . ASP A 1 199 ? -15.275 -27.073 3.610 1.00 45.74 199 ASP A O 1
ATOM 1437 N N . PRO A 1 200 ? -17.474 -26.801 3.249 1.00 44.72 200 PRO A N 1
ATOM 1438 C CA . PRO A 1 200 ? -17.380 -27.203 1.837 1.00 39.53 200 PRO A CA 1
ATOM 1439 C C . PRO A 1 200 ? -16.355 -26.361 1.080 1.00 39.41 200 PRO A C 1
ATOM 1440 O O . PRO A 1 200 ? -15.674 -26.857 0.188 1.00 44.07 200 PRO A O 1
ATOM 1444 N N . GLU A 1 201 ? -16.241 -25.089 1.455 1.00 39.89 201 GLU A N 1
ATOM 1445 C CA . GLU A 1 201 ? -15.305 -24.171 0.816 1.00 40.19 201 GLU A CA 1
ATOM 1446 C C . GLU A 1 201 ? -13.827 -24.549 0.868 1.00 39.34 201 GLU A C 1
ATOM 1447 O O . GLU A 1 201 ? -13.069 -24.166 -0.032 1.00 39.53 201 GLU A O 1
ATOM 1453 N N . VAL A 1 202 ? -13.391 -25.273 1.897 1.00 36.71 202 VAL A N 1
ATOM 1454 C CA . VAL A 1 202 ? -11.980 -25.637 1.935 1.00 39.02 202 VAL A CA 1
ATOM 1455 C C . VAL A 1 202 ? -11.739 -26.804 0.979 1.00 40.00 202 VAL A C 1
ATOM 1456 O O . VAL A 1 202 ? -10.615 -27.045 0.546 1.00 40.51 202 VAL A O 1
ATOM 1460 N N . ARG A 1 203 ? -12.805 -27.509 0.623 1.00 39.86 203 ARG A N 1
ATOM 1461 C CA . ARG A 1 203 ? -12.684 -28.614 -0.323 1.00 44.58 203 ARG A CA 1
ATOM 1462 C C . ARG A 1 203 ? -12.620 -28.033 -1.747 1.00 45.52 203 ARG A C 1
ATOM 1463 O O . ARG A 1 203 ? -11.825 -28.472 -2.585 1.00 45.19 203 ARG A O 1
ATOM 1471 N N . ARG A 1 204 ? -13.459 -27.039 -2.016 1.00 40.78 204 ARG A N 1
ATOM 1472 C CA . ARG A 1 204 ? -13.469 -26.416 -3.332 1.00 41.81 204 ARG A CA 1
ATOM 1473 C C . ARG A 1 204 ? -12.179 -25.628 -3.530 1.00 38.95 204 ARG A C 1
ATOM 1474 O O . ARG A 1 204 ? -11.671 -25.504 -4.642 1.00 34.69 204 ARG A O 1
ATOM 1482 N N . ALA A 1 205 ? -11.648 -25.100 -2.437 1.00 37.36 205 ALA A N 1
ATOM 1483 C CA . ALA A 1 205 ? -10.404 -24.349 -2.503 1.00 33.84 205 ALA A CA 1
ATOM 1484 C C . ALA A 1 205 ? -9.332 -25.297 -3.020 1.00 35.46 205 ALA A C 1
ATOM 1485 O O . ALA A 1 205 ? -8.560 -24.956 -3.922 1.00 32.26 205 ALA A O 1
ATOM 1487 N N . ALA A 1 206 ? -9.304 -26.498 -2.443 1.00 35.85 206 ALA A N 1
ATOM 1488 C CA . ALA A 1 206 ? -8.340 -27.513 -2.838 1.00 35.19 206 ALA A CA 1
ATOM 1489 C C . ALA A 1 206 ? -8.514 -27.887 -4.311 1.00 37.44 206 ALA A C 1
ATOM 1490 O O . ALA A 1 206 ? -7.550 -27.920 -5.073 1.00 36.28 206 ALA A O 1
ATOM 1492 N N . ALA A 1 207 ? -9.749 -28.165 -4.709 1.00 37.30 207 ALA A N 1
ATOM 1493 C CA . ALA A 1 207 ? -10.017 -28.558 -6.082 1.00 40.97 207 ALA A CA 1
ATOM 1494 C C . ALA A 1 207 ? -9.649 -27.501 -7.120 1.00 43.35 207 ALA A C 1
ATOM 1495 O O . ALA A 1 207 ? -9.366 -27.827 -8.269 1.00 44.70 207 ALA A O 1
ATOM 1497 N N . TYR A 1 208 ? -9.638 -26.236 -6.725 1.00 44.17 208 TYR A N 1
ATOM 1498 C CA . TYR A 1 208 ? -9.343 -25.196 -7.692 1.00 43.31 208 TYR A CA 1
ATOM 1499 C C . TYR A 1 208 ? -8.043 -24.432 -7.528 1.00 42.14 208 TYR A C 1
ATOM 1500 O O . TYR A 1 208 ? -7.746 -23.540 -8.311 1.00 44.51 208 TYR A O 1
ATOM 1509 N N . GLY A 1 209 ? -7.270 -24.781 -6.510 1.00 43.16 209 GLY A N 1
ATOM 1510 C CA . GLY A 1 209 ? -5.971 -24.161 -6.329 1.00 41.93 209 GLY A CA 1
ATOM 1511 C C . GLY A 1 209 ? -5.835 -22.787 -5.718 1.00 43.06 209 GLY A C 1
ATOM 1512 O O . GLY A 1 209 ? -4.854 -22.094 -5.979 1.00 45.50 209 GLY A O 1
ATOM 1513 N N . LYS A 1 210 ? -6.799 -22.369 -4.915 1.00 42.29 210 LYS A N 1
ATOM 1514 C CA . LYS A 1 210 ? -6.680 -21.076 -4.263 1.00 41.38 210 LYS A CA 1
ATOM 1515 C C . LYS A 1 210 ? -7.041 -21.301 -2.803 1.00 37.42 210 LYS A C 1
ATOM 1516 O O . LYS A 1 210 ? -8.167 -21.657 -2.492 1.00 40.55 210 LYS A O 1
ATOM 1522 N N . PRO A 1 211 ? -6.077 -21.113 -1.887 1.00 37.23 211 PRO A N 1
ATOM 1523 C CA . PRO A 1 211 ? -6.349 -21.317 -0.456 1.00 34.06 211 PRO A CA 1
ATOM 1524 C C . PRO A 1 211 ? -7.594 -20.606 0.059 1.00 32.88 211 PRO A C 1
ATOM 1525 O O . PRO A 1 211 ? -7.810 -19.435 -0.245 1.00 38.20 211 PRO A O 1
ATOM 1529 N N . VAL A 1 212 ? -8.415 -21.320 0.829 1.00 32.44 212 VAL A N 1
ATOM 1530 C CA . VAL A 1 212 ? -9.646 -20.743 1.385 1.00 35.31 212 VAL A CA 1
ATOM 1531 C C . VAL A 1 212 ? -9.471 -19.347 1.965 1.00 35.40 212 VAL A C 1
ATOM 1532 O O . VAL A 1 212 ? -10.342 -18.500 1.821 1.00 38.26 212 VAL A O 1
ATOM 1536 N N . VAL A 1 213 ? -8.360 -19.127 2.653 1.00 35.12 213 VAL A N 1
ATOM 1537 C CA . VAL A 1 213 ? -8.099 -17.836 3.266 1.00 38.92 213 VAL A CA 1
ATOM 1538 C C . VAL A 1 213 ? -8.165 -16.690 2.257 1.00 35.79 213 VAL A C 1
ATOM 1539 O O . VAL A 1 213 ? -8.483 -15.564 2.615 1.00 32.25 213 VAL A O 1
ATOM 1543 N N . LEU A 1 214 ? -7.877 -16.982 0.995 1.00 36.52 214 LEU A N 1
ATOM 1544 C CA . LEU A 1 214 ? -7.930 -15.955 -0.038 1.00 37.67 214 LEU A CA 1
ATOM 1545 C C . LEU A 1 214 ? -9.205 -16.098 -0.869 1.00 40.36 214 LEU A C 1
ATOM 1546 O O . LEU A 1 214 ? -9.811 -15.104 -1.264 1.00 44.04 214 LEU A O 1
ATOM 1551 N N . ARG A 1 215 ? -9.609 -17.340 -1.120 1.00 40.92 215 ARG A N 1
ATOM 1552 C CA . ARG A 1 215 ? -10.799 -17.630 -1.910 1.00 41.10 215 ARG A CA 1
ATOM 1553 C C . ARG A 1 215 ? -12.093 -17.245 -1.203 1.00 40.70 215 ARG A C 1
ATOM 1554 O O . ARG A 1 215 ? -12.969 -16.633 -1.808 1.00 40.62 215 ARG A O 1
ATOM 1562 N N . SER A 1 216 ? -12.210 -17.601 0.073 1.00 40.25 216 SER A N 1
ATOM 1563 C CA . SER A 1 216 ? -13.410 -17.301 0.850 1.00 39.99 216 SER A CA 1
ATOM 1564 C C . SER A 1 216 ? -13.081 -16.832 2.265 1.00 42.34 216 SER A C 1
ATOM 1565 O O . SER A 1 216 ? -13.252 -17.582 3.242 1.00 42.78 216 SER A O 1
ATOM 1568 N N . PRO A 1 217 ? -12.620 -15.578 2.392 1.00 41.08 217 PRO A N 1
ATOM 1569 C CA . PRO A 1 217 ? -12.233 -14.905 3.640 1.00 41.22 217 PRO A CA 1
ATOM 1570 C C . PRO A 1 217 ? -13.288 -14.922 4.750 1.00 41.19 217 PRO A C 1
ATOM 1571 O O . PRO A 1 217 ? -12.949 -14.836 5.930 1.00 43.44 217 PRO A O 1
ATOM 1575 N N . ASN A 1 218 ? -14.563 -15.019 4.391 1.00 39.39 218 ASN A N 1
ATOM 1576 C CA . ASN A 1 218 ? -15.597 -15.017 5.417 1.00 40.45 218 ASN A CA 1
ATOM 1577 C C . ASN A 1 218 ? -16.144 -16.400 5.766 1.00 39.70 218 ASN A C 1
ATOM 1578 O O . ASN A 1 218 ? -16.932 -16.532 6.702 1.00 41.19 218 ASN A O 1
ATOM 1583 N N . SER A 1 219 ? -15.734 -17.437 5.042 1.00 36.21 21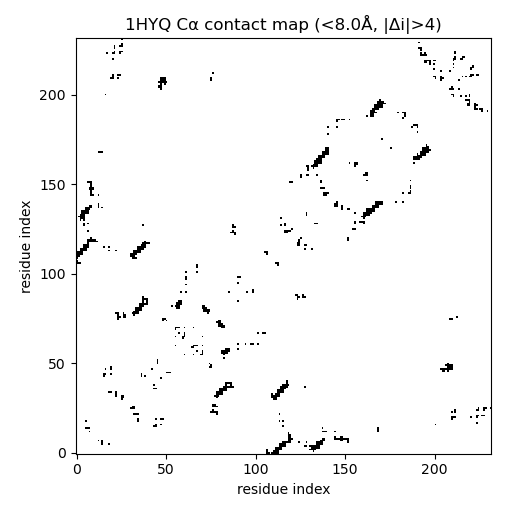9 SER A N 1
ATOM 1584 C CA . SER A 1 219 ? -16.225 -18.768 5.374 1.00 39.50 219 SER A CA 1
ATOM 1585 C C . SER A 1 219 ? -15.738 -19.094 6.790 1.00 41.95 219 SER A C 1
ATOM 1586 O O . SER A 1 219 ? -14.667 -18.633 7.220 1.00 39.53 219 SER A O 1
ATOM 1589 N N . PRO A 1 220 ? -16.518 -19.885 7.538 1.00 43.53 220 PRO A N 1
ATOM 1590 C CA . PRO A 1 220 ? -16.086 -20.218 8.900 1.00 44.55 220 PRO A CA 1
ATOM 1591 C C . PRO A 1 220 ? -14.725 -20.924 9.014 1.00 41.41 220 PRO A C 1
ATOM 1592 O O . PRO A 1 220 ? -14.023 -20.763 10.015 1.00 41.55 220 PRO A O 1
ATOM 1596 N N . ALA A 1 221 ? -14.329 -21.681 7.999 1.00 38.18 221 ALA A N 1
ATOM 1597 C CA . ALA A 1 221 ? -13.025 -22.347 8.074 1.00 38.70 221 ALA A CA 1
ATOM 1598 C C . ALA A 1 221 ? -11.920 -21.306 8.008 1.00 36.27 221 ALA A C 1
ATOM 1599 O O . ALA A 1 221 ? -10.996 -21.331 8.825 1.00 35.98 221 ALA A O 1
ATOM 1601 N N . ALA A 1 222 ? -12.022 -20.390 7.040 1.00 34.11 222 ALA A N 1
ATOM 1602 C CA . ALA A 1 222 ? -11.027 -19.326 6.861 1.00 31.72 222 ALA A CA 1
ATOM 1603 C C . ALA A 1 222 ? -10.881 -18.431 8.094 1.00 32.61 222 ALA A C 1
ATOM 1604 O O . ALA A 1 222 ? -9.771 -18.169 8.559 1.00 38.26 222 ALA A O 1
ATOM 1606 N N . ARG A 1 223 ? -11.998 -17.967 8.632 1.00 31.22 223 ARG A N 1
ATOM 1607 C CA . ARG A 1 223 ? -11.947 -17.116 9.810 1.00 32.53 223 ARG A CA 1
ATOM 1608 C C . ARG A 1 223 ? -11.309 -17.843 10.990 1.00 32.74 223 ARG A C 1
ATOM 1609 O O . ARG A 1 223 ? -10.582 -17.234 11.768 1.00 31.39 223 ARG A O 1
ATOM 1617 N N . ALA A 1 224 ? -11.566 -19.145 11.115 1.00 32.77 224 ALA A N 1
ATOM 1618 C CA . ALA A 1 224 ? -10.995 -19.920 12.215 1.00 31.04 224 ALA A CA 1
ATOM 1619 C C . ALA A 1 224 ? -9.475 -20.031 12.076 1.00 34.37 224 ALA A C 1
ATOM 1620 O O . ALA A 1 224 ? -8.743 -20.009 13.068 1.00 33.34 224 ALA A O 1
ATOM 1622 N N . ILE A 1 225 ? -9.008 -20.131 10.836 1.00 32.95 225 ILE A N 1
ATOM 1623 C CA . ILE A 1 225 ? -7.587 -20.237 10.556 1.00 33.28 225 ILE A CA 1
ATOM 1624 C C . ILE A 1 225 ? -6.824 -18.922 10.734 1.00 36.77 225 ILE A C 1
ATOM 1625 O O . ILE A 1 225 ? -5.696 -18.941 11.227 1.00 37.16 225 ILE A O 1
ATOM 1630 N N . VAL A 1 226 ? -7.387 -17.777 10.334 1.00 37.14 226 VAL A N 1
ATOM 1631 C CA . VAL A 1 226 ? -6.608 -16.558 10.538 1.00 37.94 226 VAL A CA 1
ATOM 1632 C C . VAL A 1 226 ? -6.682 -16.268 12.029 1.00 39.65 226 VAL A C 1
ATOM 1633 O O . VAL A 1 226 ? -5.785 -15.657 12.605 1.00 42.81 226 VAL A O 1
ATOM 1637 N N . GLU A 1 227 ? -7.748 -16.747 12.657 1.00 40.75 227 GLU A N 1
ATOM 1638 C CA . GLU A 1 227 ? -7.919 -16.574 14.093 1.00 44.10 227 GLU A CA 1
ATOM 1639 C C . GLU A 1 227 ? -6.728 -17.283 14.756 1.00 44.52 227 GLU A C 1
ATOM 1640 O O . GLU A 1 227 ? -6.083 -16.743 15.655 1.00 41.26 227 GLU A O 1
ATOM 1646 N N . LEU A 1 228 ? -6.445 -18.496 14.284 1.00 43.55 228 LEU A N 1
ATOM 1647 C CA . LEU A 1 228 ? -5.344 -19.311 14.783 1.00 41.71 228 LEU A CA 1
ATOM 1648 C C . LEU A 1 228 ? -3.971 -18.688 14.480 1.00 43.55 228 LEU A C 1
ATOM 1649 O O . LEU A 1 228 ? -3.058 -18.738 15.308 1.00 41.04 228 LEU A O 1
ATOM 1654 N N . ALA A 1 229 ? -3.824 -18.104 13.295 1.00 44.00 229 ALA A N 1
ATOM 1655 C CA . ALA A 1 229 ? -2.562 -17.470 12.929 1.00 45.59 229 ALA A CA 1
ATOM 1656 C C . ALA A 1 229 ? -2.308 -16.297 13.869 1.00 45.54 229 ALA A C 1
ATOM 1657 O O . ALA A 1 229 ? -1.164 -16.000 14.214 1.00 44.61 229 ALA A O 1
ATOM 1659 N N . ASN A 1 230 ? -3.380 -15.626 14.277 1.00 43.31 230 ASN A N 1
ATOM 1660 C CA . ASN A 1 230 ? -3.252 -14.497 15.190 1.00 48.02 230 ASN A CA 1
ATOM 1661 C C . ASN A 1 230 ? -2.758 -14.979 16.541 1.00 47.18 230 ASN A C 1
ATOM 1662 O O . ASN A 1 230 ? -1.870 -14.379 17.138 1.00 47.36 230 ASN A O 1
ATOM 1667 N N . TYR A 1 231 ? -3.340 -16.068 17.020 1.00 46.97 231 TYR A N 1
ATOM 1668 C CA . TYR A 1 231 ? -2.945 -16.623 18.301 1.00 48.55 231 TYR A CA 1
ATOM 1669 C C . TYR A 1 231 ? -1.472 -17.001 18.230 1.00 49.89 231 TYR A C 1
ATOM 1670 O O . TYR A 1 231 ? -0.686 -16.681 19.117 1.00 52.94 231 TYR A O 1
ATOM 1679 N N . ILE A 1 232 ? -1.099 -17.683 17.161 1.00 48.52 232 ILE A N 1
ATOM 1680 C CA . ILE A 1 232 ? 0.277 -18.101 17.000 1.00 48.41 232 ILE A CA 1
ATOM 1681 C C . ILE A 1 232 ? 1.230 -16.916 16.881 1.00 49.58 232 ILE A C 1
ATOM 1682 O O . ILE A 1 232 ? 2.248 -16.875 17.556 1.00 50.11 232 ILE A O 1
ATOM 1687 N N . ALA A 1 233 ? 0.909 -15.946 16.035 1.00 50.94 233 ALA A N 1
ATOM 1688 C CA . ALA A 1 233 ? 1.785 -14.790 15.892 1.00 52.48 233 ALA A CA 1
ATOM 1689 C C . ALA A 1 233 ? 1.615 -13.815 17.061 1.00 57.09 233 ALA A C 1
ATOM 1690 O O . ALA A 1 233 ? 0.778 -14.073 17.960 1.00 54.97 233 ALA A O 1
#

Nearest PDB structures (foldseek):
  1hyq-assembly1_A  TM=1.004E+00  e=1.122E-46  Archaeoglobus fulgidus
  1ion-assembly1_A  TM=8.774E-01  e=1.426E-21  Pyrococcus horikoshii OT3
  1g3r-assembly1_A  TM=8.785E-01  e=1.135E-20  Pyrococcus furiosus
  3ea0-assembly1_A  TM=8.477E-01  e=4.703E-14  Chlorobaculum tepidum TLS
  3ea0-assembly1_B  TM=8.187E-01  e=8.018E-14  Chlorobaculum tepidum TLS

Solvent-accessible surface area: 10279 Å² total; per-residue (Å²): 124,61,2,0,0,0,0,1,10,105,60,58,3,16,12,15,20,1,0,0,1,0,0,0,2,0,15,108,80,69,61,54,1,0,0,2,11,1,14,92,63,175,69,16,0,54,91,10,2,44,34,160,54,28,110,33,17,1,84,34,7,23,69,62,124,21,144,13,92,73,0,39,46,114,11,34,35,44,0,35,0,0,7,0,34,50,40,12,73,9,5,99,157,69,52,84,127,87,15,120,75,2,22,58,87,0,58,138,43,6,63,7,1,0,4,0,0,7,34,15,66,91,131,2,0,40,21,0,0,58,47,6,88,29,0,0,1,0,0,22,61,96,130,46,5,7,56,39,0,56,124,0,14,80,24,0,97,194,82,62,5,157,42,33,2,0,0,0,8,94,5,102,81,160,23,46,108,140,28,69,96,116,4,37,79,77,0,134,23,112,4,19,8,46,4,15,110,16,76,40,32,153,92,2,24,69,165,21,110,0,0,12,46,75,18,87,117,14,57,0,0,117,10,1,54,124,2,0,76,113,9,54

Sequence (232 aa):
VRTITVASGKGGTGKTTITANLGVALAQLGHDVTIVDADITMANLELILGMEGLPVTLQNVLAGEARIDEAIYVGPGGVKVVPAGVSLEGLRKANPEKLEDVLTQIMESTDILLLDAPAGLERSAVIAIAAAQELLLVVNPEISSITDGLKTKIVAERLGTKVLGVVVNRITTLGIEMAKNEIEAILEAKVIGLIPEDPEVRRAAAYGKPVVLRSPNSPAARAIVELANYIA

Radius of gyration: 16.5 Å; Cα contacts (8 Å, |Δi|>4): 497; chains: 1; bounding box: 48×34×40 Å

B-factor: mean 52.13, std 14.86, range [20.28, 111.49]

Organism: Archaeoglobus fulgidus (strain ATCC 49558 / DSM 4304 / JCM 9628 / NBRC 100126 / VC-16) (NCBI:txid224325)

Foldseek 3Di:
DAEEEEAFFAAPQCRQLLLLLLQLLLVLVVFAAEEEEQAPDPLHNCLLLVHDDQDDAVVCVLVVNDDLVSQWDATPNRYIYGYNPDHQVVSCVSDVVSVLVSVVVVVVRGDYYYYHFYHHDDPSRLVSLLSGQEYEYEAELDPVRLVSSLVVVVSSVVNNRHYPFYAYAADAVVPVVVSQVVSCVSNVTHHLFYAHHDPQCVVSSVNNHRCCVVPVPTSRNVRSSSSSVVVD

Secondary structure (DSSP, 8-state):
-EEEEEEESSS-S-HHHHHHHHHHHHHHTT--EEEEE---SSSSHHHHTT-------HHHHHTTSS-GGGG-EE-GGG-EEEE--S-HHHHHHH-HHHHHHHHHHHHHT-SEEEEE--SSSSHHHHHHHHHSSEEEEEE-SSHHHHHHHHHHHHHHHHHT-EEEEEEEEEE-TTTHHHHHHHHHHHTTS-EEEEEE--HHHHHHHHHTS-HHHH-TTSHHHHHHHHHHHHH-

InterPro domains:
  IPR002586 CobQ/CobB/MinD/ParA nucleotide binding domain [PF01656] (5-212)
  IPR010224 ATP binding protein MinD, archaea [TIGR01969] (3-258)
  IPR025501 ATP binding protein MinD/FleN [PIRSF003092] (1-261)
  IPR027417 P-loop containing nucleoside triphosphate hydrolase [G3DSA:3.40.50.300] (1-232)
  IPR027417 P-loop containing nucleoside triphosphate hydrolase [SSF52540] (1-234)
  IPR050625 ParA/MinD ATPase [PTHR43384] (2-249)

CATH classification: 3.40.50.300